Protein AF-A0A060YKK1-F1 (afdb_monomer)

Organism: Oncorhynchus mykiss (NCBI:txid8022)

Mean predicted aligned error: 21.89 Å

pLDDT: mean 73.97, std 19.02, range [31.92, 97.62]

Sequence (183 aa):
MKRDRESGKGRGKERELTQLSSLQSPKTFQDDIFPMTAGNEAALTAQQWLSGINRGPVLMCLKPGSRIANPYPETLPRRGLSSFQSGGPGETGSTEQAFLQEQLAYQDAKYPREVADLSGWHPDETQAPGWAYTPHCCEPSECPPPRTESELLQAFYRQQEEIRGLRDQLNQKKVVYTECSKH

Solvent-accessible surface area (backbone atoms only — not comparable to full-atom values): 12550 Å² total; per-residue (Å²): 142,82,85,83,80,80,82,78,83,76,77,80,76,84,77,88,81,84,89,78,82,92,75,74,66,92,87,55,87,61,65,88,82,51,54,77,36,77,47,92,55,77,64,65,54,72,68,47,44,75,73,69,54,84,75,72,70,38,66,36,71,78,56,90,86,58,90,74,82,71,91,61,80,83,74,73,78,82,70,74,91,72,83,81,90,75,88,80,95,72,97,57,67,62,61,57,51,50,49,53,49,50,54,50,51,50,48,51,69,76,49,58,90,68,85,78,74,61,87,81,65,71,78,74,81,73,66,70,61,82,75,75,64,49,97,81,60,79,51,71,85,78,61,62,77,64,90,44,72,66,52,42,52,52,49,50,54,52,49,54,51,49,53,50,52,51,51,52,52,50,50,52,50,50,53,51,52,59,57,63,71,74,113

Structure (mmCIF, N/CA/C/O backbone):
data_AF-A0A060YKK1-F1
#
_entry.id   AF-A0A060YKK1-F1
#
loop_
_atom_site.group_PDB
_atom_site.id
_atom_site.type_symbol
_atom_site.label_atom_id
_atom_site.label_alt_id
_atom_site.label_comp_id
_atom_site.label_asym_id
_atom_site.label_entity_id
_atom_site.label_seq_id
_atom_site.pdbx_PDB_ins_code
_atom_site.Cartn_x
_atom_site.Cartn_y
_atom_site.Cartn_z
_atom_site.occupancy
_atom_site.B_iso_or_equiv
_atom_site.auth_seq_id
_atom_site.auth_comp_id
_atom_site.auth_asym_id
_atom_site.auth_atom_id
_atom_site.pdbx_PDB_model_num
ATOM 1 N N . MET A 1 1 ? 55.877 -6.892 28.006 1.00 37.59 1 MET A N 1
ATOM 2 C CA . MET A 1 1 ? 54.474 -6.533 27.702 1.00 37.59 1 MET A CA 1
ATOM 3 C C . MET A 1 1 ? 54.328 -6.339 26.198 1.00 37.59 1 MET A C 1
ATOM 5 O O . MET A 1 1 ? 54.697 -5.288 25.695 1.00 37.59 1 MET A O 1
ATOM 9 N N . LYS A 1 2 ? 53.852 -7.349 25.467 1.00 37.22 2 LYS A N 1
ATOM 10 C CA . LYS A 1 2 ? 53.383 -7.192 24.084 1.00 37.22 2 LYS A CA 1
ATOM 11 C C . LYS A 1 2 ? 51.898 -7.543 24.104 1.00 37.22 2 LYS A C 1
ATOM 13 O O . LYS A 1 2 ? 51.542 -8.607 24.596 1.00 37.22 2 LYS A O 1
ATOM 18 N N . ARG A 1 3 ? 51.044 -6.589 23.728 1.00 41.44 3 ARG A N 1
ATOM 19 C CA . ARG A 1 3 ? 49.603 -6.801 23.564 1.00 41.44 3 ARG A CA 1
ATOM 20 C C . ARG A 1 3 ? 49.376 -7.069 22.086 1.00 41.44 3 ARG A C 1
ATOM 22 O O . ARG A 1 3 ? 49.420 -6.129 21.296 1.00 41.44 3 ARG A O 1
ATOM 29 N N . ASP A 1 4 ? 49.167 -8.330 21.742 1.00 40.53 4 ASP A N 1
ATOM 30 C CA . ASP A 1 4 ? 48.705 -8.711 20.415 1.00 40.53 4 ASP A CA 1
ATOM 31 C C . ASP A 1 4 ? 47.222 -8.339 20.304 1.00 40.53 4 ASP A C 1
ATOM 33 O O . ASP A 1 4 ? 46.389 -8.725 21.125 1.00 40.53 4 ASP A O 1
ATOM 37 N N . ARG A 1 5 ? 46.912 -7.475 19.336 1.00 40.72 5 ARG A N 1
ATOM 38 C CA . ARG A 1 5 ? 45.564 -6.976 19.060 1.00 40.72 5 ARG A CA 1
ATOM 39 C C . ARG A 1 5 ? 44.945 -7.884 18.007 1.00 40.72 5 ARG A C 1
ATOM 41 O O . ARG A 1 5 ? 45.173 -7.705 16.815 1.00 40.72 5 ARG A O 1
ATOM 48 N N . GLU A 1 6 ? 44.192 -8.875 18.459 1.00 39.59 6 GLU A N 1
ATOM 49 C CA . GLU A 1 6 ? 43.471 -9.797 17.589 1.00 39.59 6 GLU A CA 1
ATOM 50 C C . GLU A 1 6 ? 42.280 -9.068 16.941 1.00 39.59 6 GLU A C 1
ATOM 52 O O . GLU A 1 6 ? 41.332 -8.642 17.604 1.00 39.59 6 GLU A O 1
ATOM 57 N N . SER A 1 7 ? 42.369 -8.844 15.628 1.00 43.47 7 SER A N 1
ATOM 58 C CA . SER A 1 7 ? 41.319 -8.218 14.823 1.00 43.47 7 SER A CA 1
ATOM 59 C C . SER A 1 7 ? 40.251 -9.262 14.491 1.00 43.47 7 SER A C 1
ATOM 61 O O . SER A 1 7 ? 40.323 -9.969 13.485 1.00 43.47 7 SER A O 1
ATOM 63 N N . GLY A 1 8 ? 39.271 -9.399 15.383 1.00 44.84 8 GLY A N 1
ATOM 64 C CA . GLY A 1 8 ? 38.105 -10.253 15.183 1.00 44.84 8 GLY A CA 1
ATOM 65 C C . GLY A 1 8 ? 37.209 -9.711 14.070 1.00 44.84 8 GLY A C 1
ATOM 66 O O . GLY A 1 8 ? 36.414 -8.798 14.282 1.00 44.84 8 GLY A O 1
ATOM 67 N N . LYS A 1 9 ? 37.313 -10.295 12.872 1.00 50.75 9 LYS A N 1
ATOM 68 C CA . LYS A 1 9 ? 36.416 -10.037 11.737 1.00 50.75 9 LYS A CA 1
ATOM 69 C C . LYS A 1 9 ? 35.051 -10.678 12.020 1.00 50.75 9 LYS A C 1
ATOM 71 O O . LYS A 1 9 ? 34.787 -11.819 11.641 1.00 50.75 9 LYS A O 1
ATOM 76 N N . GLY A 1 10 ? 34.196 -9.955 12.740 1.00 47.84 10 GLY A N 1
ATOM 77 C CA . GLY A 1 10 ? 32.828 -10.365 13.040 1.00 47.84 10 GLY A CA 1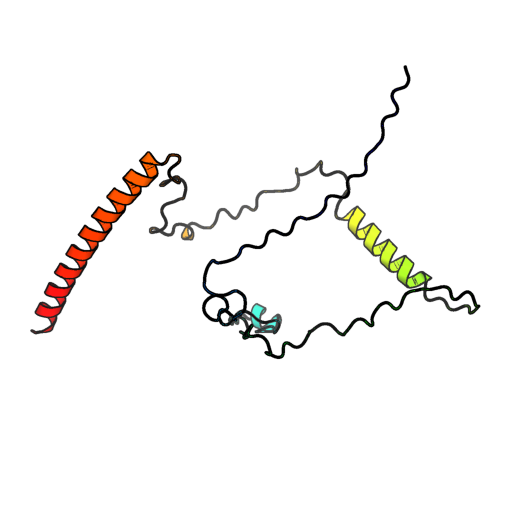
ATOM 78 C C . GLY A 1 10 ? 31.981 -10.404 11.770 1.00 47.84 10 GLY A C 1
ATOM 79 O O . GLY A 1 10 ? 31.569 -9.367 11.260 1.00 47.84 10 GLY A O 1
ATOM 80 N N . ARG A 1 11 ? 31.705 -11.605 11.253 1.00 60.31 11 ARG A N 1
ATOM 81 C CA . ARG A 1 11 ? 30.620 -11.821 10.289 1.00 60.31 11 ARG A CA 1
ATOM 82 C C . ARG A 1 11 ? 29.305 -11.633 11.042 1.00 60.31 11 ARG A C 1
ATOM 84 O O . ARG A 1 11 ? 28.893 -12.525 11.782 1.00 60.31 11 ARG A O 1
ATOM 91 N N . GLY A 1 12 ? 28.696 -10.456 10.908 1.00 52.31 12 GLY A N 1
ATOM 92 C CA . GLY A 1 12 ? 27.352 -10.201 11.417 1.00 52.31 12 GLY A CA 1
ATOM 93 C C . GLY A 1 12 ? 26.393 -11.216 10.803 1.00 52.31 12 GLY A C 1
ATOM 94 O O . GLY A 1 12 ? 26.230 -11.251 9.588 1.00 52.31 12 GLY A O 1
ATOM 95 N N . LYS A 1 13 ? 25.824 -12.095 11.630 1.00 67.50 13 LYS A N 1
ATOM 96 C CA . LYS A 1 13 ? 24.733 -12.971 11.206 1.00 67.50 13 LYS A CA 1
ATOM 97 C C . LYS A 1 13 ? 23.478 -12.115 11.159 1.00 67.50 13 LYS A C 1
ATOM 99 O O . LYS A 1 13 ? 23.034 -11.640 12.205 1.00 67.50 13 LYS A O 1
ATOM 104 N N . GLU A 1 14 ? 22.959 -11.902 9.960 1.00 65.25 14 GLU A N 1
ATOM 105 C CA . GLU A 1 14 ? 21.632 -11.339 9.754 1.00 65.25 14 GLU A CA 1
ATOM 106 C C . GLU A 1 14 ? 20.619 -12.188 10.532 1.00 65.25 14 GLU A C 1
ATOM 108 O O . GLU A 1 14 ? 20.633 -13.419 10.463 1.00 65.25 14 GLU A O 1
ATOM 113 N N . ARG A 1 15 ? 19.826 -11.534 11.381 1.00 76.38 15 ARG A N 1
ATOM 114 C CA . ARG A 1 15 ? 18.780 -12.187 12.167 1.00 76.38 15 ARG A CA 1
ATOM 115 C C . ARG A 1 15 ? 17.462 -11.912 11.463 1.00 76.38 15 ARG A C 1
ATOM 117 O O . ARG A 1 15 ? 16.986 -10.783 11.513 1.00 76.38 15 ARG A O 1
ATOM 124 N N . GLU A 1 16 ? 16.881 -12.925 10.833 1.00 78.12 16 GLU A N 1
ATOM 125 C CA . GLU A 1 16 ? 15.498 -12.839 10.368 1.00 78.12 16 GLU A CA 1
ATOM 126 C C . GLU A 1 16 ? 14.551 -12.851 11.571 1.00 78.12 16 GLU A C 1
ATOM 128 O O . GLU A 1 16 ? 14.620 -13.725 12.439 1.00 78.12 16 GLU A O 1
ATOM 133 N N . LEU A 1 17 ? 13.667 -11.857 11.627 1.00 78.06 17 LEU A N 1
ATOM 134 C CA . LEU A 1 17 ? 12.593 -11.764 12.608 1.00 78.06 17 LEU A CA 1
ATOM 135 C C . LEU A 1 17 ? 11.276 -12.095 11.909 1.00 78.06 17 LEU A C 1
ATOM 137 O O . LEU A 1 17 ? 10.757 -11.293 11.137 1.00 78.06 17 LEU A O 1
ATOM 141 N N . THR A 1 18 ? 10.722 -13.272 12.191 1.00 76.56 18 THR A N 1
ATOM 142 C CA . THR A 1 18 ? 9.394 -13.660 11.705 1.00 76.56 18 THR A CA 1
ATOM 143 C C . THR A 1 18 ? 8.325 -13.148 12.667 1.00 76.56 18 THR A C 1
ATOM 145 O O . THR A 1 18 ? 8.316 -13.511 13.842 1.00 76.56 18 THR A O 1
ATOM 148 N N . GLN A 1 19 ? 7.408 -12.318 12.174 1.00 77.00 19 GLN A N 1
ATOM 149 C CA . GLN A 1 19 ? 6.196 -11.946 12.905 1.00 77.00 19 GLN A CA 1
ATOM 150 C C . GLN A 1 19 ? 5.128 -13.013 12.632 1.00 77.00 19 GLN A C 1
ATOM 152 O O . GLN A 1 19 ? 4.737 -13.210 11.484 1.00 77.00 19 GLN A O 1
ATOM 157 N N . LEU A 1 20 ? 4.688 -13.729 13.669 1.00 76.50 20 LEU A N 1
ATOM 158 C CA . LEU A 1 20 ? 3.650 -14.757 13.566 1.00 76.50 20 LEU A CA 1
ATOM 159 C C . LEU A 1 20 ? 2.366 -14.267 14.236 1.00 76.50 20 LEU A C 1
ATOM 161 O O . LEU A 1 20 ? 2.384 -13.812 15.379 1.00 76.50 20 LEU A O 1
ATOM 165 N N . SER A 1 21 ? 1.245 -14.390 13.536 1.00 68.19 21 SER A N 1
ATOM 166 C CA . SER A 1 21 ? -0.097 -14.192 14.081 1.00 68.19 21 SER A CA 1
ATOM 167 C C . SER A 1 21 ? -0.544 -15.423 14.882 1.00 68.19 21 SER A C 1
ATOM 169 O O . SER A 1 21 ? -0.250 -16.563 14.530 1.00 68.19 21 SER A O 1
ATOM 171 N N . SER A 1 22 ? -1.282 -15.207 15.973 1.00 67.94 22 SER A N 1
ATOM 172 C CA . SER A 1 22 ? -1.672 -16.268 16.921 1.00 67.94 22 SER A CA 1
ATOM 173 C C . SER A 1 22 ? -2.965 -17.026 16.546 1.00 67.94 22 SER A C 1
ATOM 175 O O . SER A 1 22 ? -3.630 -17.576 17.428 1.00 67.94 22 SER A O 1
ATOM 177 N N . LEU A 1 23 ? -3.372 -17.050 15.275 1.00 64.44 23 LEU A N 1
ATOM 178 C CA . LEU A 1 23 ? -4.659 -17.621 14.863 1.00 64.44 23 LEU A CA 1
ATOM 179 C C . LEU A 1 23 ? -4.504 -19.080 14.392 1.00 64.44 23 LEU A C 1
ATOM 181 O O . LEU A 1 23 ? -3.878 -19.363 13.382 1.00 64.44 23 LEU A O 1
ATOM 185 N N . GLN A 1 24 ? -5.108 -20.000 15.155 1.00 63.28 24 GLN A N 1
ATOM 186 C CA . GLN A 1 24 ? -5.302 -21.432 14.860 1.00 63.28 24 GLN A CA 1
ATOM 187 C C . GLN A 1 24 ? -4.049 -22.258 14.488 1.00 63.28 24 GLN A C 1
ATOM 189 O O . GLN A 1 24 ? -2.920 -21.785 14.427 1.00 63.28 24 GLN A O 1
ATOM 194 N N . SER A 1 25 ? -4.229 -23.580 14.395 1.00 61.81 25 SER A N 1
ATOM 195 C CA . SER A 1 25 ? -3.133 -24.546 14.286 1.00 61.81 25 SER A CA 1
ATOM 196 C C . SER A 1 25 ? -2.178 -24.223 13.126 1.00 61.81 25 SER A C 1
ATOM 198 O O . SER A 1 25 ? -2.644 -24.077 11.998 1.00 61.81 25 SER A O 1
ATOM 200 N N . PRO A 1 26 ? -0.845 -24.255 13.326 1.00 65.75 26 PRO A N 1
ATOM 201 C CA . PRO A 1 26 ? 0.143 -23.906 12.293 1.00 65.75 26 PRO A CA 1
ATOM 202 C C . PRO A 1 26 ? 0.175 -24.881 11.101 1.00 65.75 26 PRO A C 1
ATOM 204 O O . PRO A 1 26 ? 0.962 -24.716 10.176 1.00 65.75 26 PRO A O 1
ATOM 207 N N . LYS A 1 27 ? -0.643 -25.939 11.140 1.00 69.56 27 LYS A N 1
ATOM 208 C CA . LYS A 1 27 ? -0.715 -26.994 10.124 1.00 69.56 27 LYS A CA 1
ATOM 209 C C . LYS A 1 27 ? -1.733 -26.709 9.021 1.00 69.56 27 LYS A C 1
ATOM 211 O O . LYS A 1 27 ? -1.762 -27.440 8.036 1.00 69.56 27 LYS A O 1
ATOM 216 N N . THR A 1 28 ? -2.572 -25.692 9.186 1.00 81.06 28 THR A N 1
ATOM 217 C CA . THR A 1 28 ? -3.611 -25.315 8.223 1.00 81.06 28 THR A CA 1
ATOM 218 C C . THR A 1 28 ? -3.293 -23.951 7.633 1.00 81.06 28 THR A C 1
ATOM 220 O O . THR A 1 28 ? -2.891 -23.042 8.356 1.00 81.06 28 THR A O 1
ATOM 223 N N . PHE A 1 29 ? -3.459 -23.809 6.318 1.00 85.81 29 PHE A N 1
ATOM 224 C CA . PHE A 1 29 ? -3.289 -22.523 5.650 1.00 85.81 29 PHE A CA 1
ATOM 225 C C . PHE A 1 29 ? -4.356 -21.526 6.132 1.00 85.81 29 PHE A C 1
ATOM 227 O O . PHE A 1 29 ? -5.532 -21.878 6.218 1.00 85.81 29 PHE A O 1
ATOM 234 N N . GLN A 1 30 ? -3.928 -20.306 6.461 1.00 87.88 30 GLN A N 1
ATOM 235 C CA . GLN A 1 30 ? -4.774 -19.251 7.025 1.00 87.88 30 GLN A CA 1
ATOM 236 C C . GLN A 1 30 ? -5.263 -18.309 5.917 1.00 87.88 30 GLN A C 1
ATOM 238 O O . GLN A 1 30 ? -4.613 -17.315 5.596 1.00 87.88 30 GLN A O 1
ATOM 243 N N . ASP A 1 31 ? -6.404 -18.644 5.308 1.00 85.88 31 ASP A N 1
ATOM 244 C CA . ASP A 1 31 ? -7.019 -17.862 4.221 1.00 85.88 31 ASP A CA 1
ATOM 245 C C . ASP A 1 31 ? -7.363 -16.413 4.628 1.00 85.88 31 ASP A C 1
ATOM 247 O O . ASP A 1 31 ? -7.425 -15.530 3.776 1.00 85.88 31 ASP A O 1
ATOM 251 N N . ASP A 1 32 ? -7.596 -16.162 5.918 1.00 88.50 32 ASP A N 1
ATOM 252 C CA . ASP A 1 32 ? -7.947 -14.855 6.480 1.00 88.50 32 ASP A CA 1
ATOM 253 C C . ASP A 1 32 ? -6.756 -13.888 6.561 1.00 88.50 32 ASP A C 1
ATOM 255 O O . ASP A 1 32 ? -6.938 -12.676 6.455 1.00 88.50 32 ASP A O 1
ATOM 259 N N . ILE A 1 33 ? -5.538 -14.414 6.702 1.00 89.62 33 ILE A N 1
ATOM 260 C CA . ILE A 1 33 ? -4.298 -13.622 6.779 1.00 89.62 33 ILE A CA 1
ATOM 261 C C . ILE A 1 33 ? -3.645 -13.463 5.406 1.00 89.62 33 ILE A C 1
ATOM 263 O O . ILE A 1 33 ? -2.909 -12.505 5.168 1.00 89.62 33 ILE A O 1
ATOM 267 N N . PHE A 1 34 ? -3.945 -14.374 4.483 1.00 89.56 34 PHE A N 1
ATOM 268 C CA . PHE A 1 34 ? -3.419 -14.367 3.123 1.00 89.56 34 PHE A CA 1
ATOM 269 C C . PHE A 1 34 ? -4.544 -14.156 2.095 1.00 89.56 34 PHE A C 1
ATOM 271 O O . PHE A 1 34 ? -4.898 -15.094 1.372 1.00 89.56 34 PHE A O 1
ATOM 278 N N . PRO A 1 35 ? -5.104 -12.931 1.991 1.00 92.69 35 PRO A N 1
ATOM 279 C CA . PRO A 1 35 ? -6.055 -12.600 0.936 1.00 92.69 35 PRO A CA 1
ATOM 280 C C . PRO A 1 35 ? -5.379 -12.631 -0.445 1.00 92.69 35 PRO A C 1
ATOM 282 O O . PRO A 1 35 ? -4.171 -12.839 -0.578 1.00 92.69 35 PRO A O 1
ATOM 285 N N . MET A 1 36 ? -6.164 -12.379 -1.495 1.00 92.50 36 MET A N 1
ATOM 286 C CA . MET A 1 36 ? -5.636 -12.133 -2.840 1.00 92.50 36 MET A CA 1
ATOM 287 C C . MET A 1 36 ? -4.565 -11.036 -2.795 1.00 92.50 36 MET A C 1
ATOM 289 O O . MET A 1 36 ? -4.869 -9.887 -2.473 1.00 92.50 36 MET A O 1
ATOM 293 N N . THR A 1 37 ? -3.322 -11.391 -3.112 1.00 93.38 37 THR A N 1
ATOM 294 C CA . THR A 1 37 ? -2.165 -10.491 -3.009 1.00 93.38 37 THR A CA 1
ATOM 295 C C . THR A 1 37 ? -1.640 -10.112 -4.386 1.00 93.38 37 THR A C 1
ATOM 297 O O . THR A 1 37 ? -1.935 -10.792 -5.367 1.00 93.38 37 THR A O 1
ATOM 300 N N . ALA A 1 38 ? -0.850 -9.045 -4.477 1.00 94.38 38 ALA A N 1
ATOM 301 C CA . ALA A 1 38 ? -0.206 -8.655 -5.725 1.00 94.38 38 ALA A CA 1
ATOM 302 C C . ALA A 1 38 ? 0.740 -9.759 -6.226 1.00 94.38 38 ALA A C 1
ATOM 304 O O . ALA A 1 38 ? 1.575 -10.276 -5.483 1.00 94.38 38 ALA A O 1
ATOM 305 N N . GLY A 1 39 ? 0.577 -10.121 -7.492 1.00 90.38 39 GLY A N 1
ATOM 306 C CA . GLY A 1 39 ? 1.365 -11.126 -8.176 1.00 90.38 39 GLY A CA 1
ATOM 307 C C . GLY A 1 39 ? 2.660 -10.599 -8.783 1.00 90.38 39 GLY A C 1
ATOM 308 O O . GLY A 1 39 ? 3.034 -9.442 -8.621 1.00 90.38 39 GLY A O 1
ATOM 309 N N . ASN A 1 40 ? 3.336 -11.473 -9.525 1.00 89.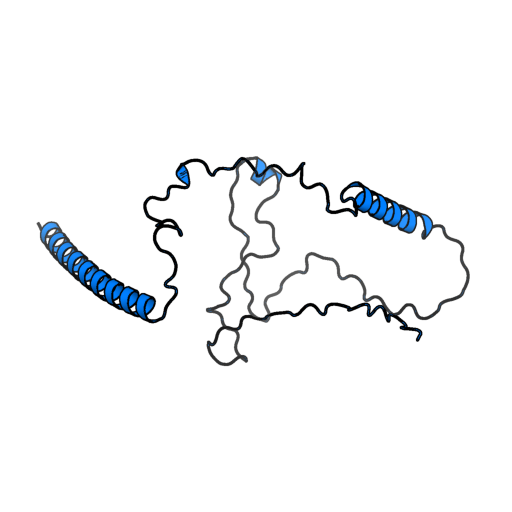44 40 ASN A N 1
ATOM 310 C CA . ASN A 1 40 ? 4.552 -11.164 -10.277 1.00 89.44 40 ASN A CA 1
ATOM 311 C C . ASN A 1 40 ? 4.274 -10.636 -11.695 1.00 89.44 40 ASN A C 1
ATOM 313 O O . ASN A 1 40 ? 5.205 -10.234 -12.390 1.00 89.44 40 ASN A O 1
ATOM 317 N N . GLU A 1 41 ? 3.015 -10.645 -12.134 1.00 90.31 41 GLU A N 1
ATOM 318 C CA . GLU A 1 41 ? 2.617 -10.125 -13.437 1.00 90.31 41 GLU A CA 1
ATOM 319 C C . GLU A 1 41 ? 2.405 -8.609 -13.391 1.00 90.31 41 GLU A C 1
ATOM 321 O O . GLU A 1 41 ? 1.671 -8.076 -12.553 1.00 90.31 41 GLU A O 1
ATOM 326 N N . ALA A 1 42 ? 3.027 -7.904 -14.337 1.00 91.94 42 ALA A N 1
ATOM 327 C CA . ALA A 1 42 ? 2.806 -6.478 -14.515 1.00 91.94 42 ALA A CA 1
ATOM 328 C C . ALA A 1 42 ? 1.390 -6.223 -15.057 1.00 91.94 42 ALA A C 1
ATOM 330 O O . ALA A 1 42 ? 1.004 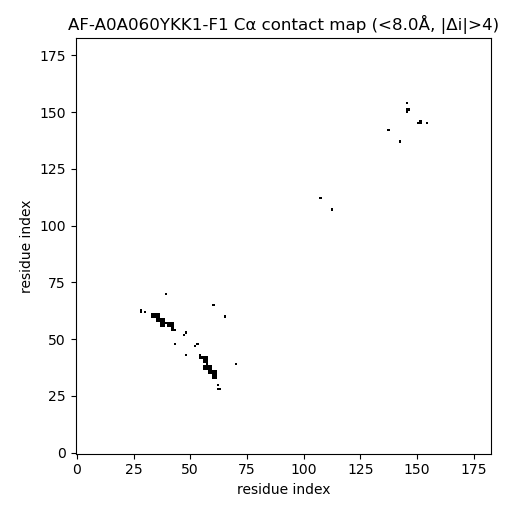-6.748 -16.100 1.00 91.94 42 ALA A O 1
ATOM 331 N N . ALA A 1 43 ? 0.628 -5.363 -14.380 1.00 94.94 43 ALA A N 1
ATOM 332 C CA . ALA A 1 43 ? -0.738 -5.019 -14.787 1.00 94.94 43 ALA A CA 1
ATOM 333 C C . ALA A 1 43 ? -0.813 -4.144 -16.053 1.00 94.94 43 ALA A C 1
ATOM 335 O O . ALA A 1 43 ? -1.868 -4.033 -16.689 1.00 94.94 43 ALA A O 1
ATOM 336 N N . LEU A 1 44 ? 0.292 -3.482 -16.393 1.00 95.75 44 LEU A N 1
ATOM 337 C CA . LEU A 1 44 ? 0.402 -2.547 -17.503 1.00 95.75 44 LEU A CA 1
ATOM 338 C C . LEU A 1 44 ? 1.857 -2.411 -17.960 1.00 95.75 44 LEU A C 1
ATOM 340 O O . LEU A 1 44 ? 2.795 -2.641 -17.197 1.00 95.75 44 LEU A O 1
ATOM 344 N N . THR A 1 45 ? 2.036 -2.016 -19.217 1.00 95.75 45 THR A N 1
ATOM 345 C CA . THR A 1 45 ? 3.353 -1.683 -19.766 1.00 95.75 45 THR A CA 1
ATOM 346 C C . THR A 1 45 ? 3.774 -0.271 -19.357 1.00 95.75 45 THR A C 1
ATOM 348 O O . THR A 1 45 ? 2.938 0.580 -19.045 1.00 95.75 45 THR A O 1
ATOM 351 N N . ALA A 1 46 ? 5.077 0.019 -19.425 1.00 96.50 46 ALA A N 1
ATOM 352 C CA . ALA A 1 46 ? 5.600 1.351 -19.110 1.00 96.50 46 ALA A CA 1
ATOM 353 C C . ALA A 1 46 ? 4.953 2.453 -19.975 1.00 96.50 46 ALA A C 1
ATOM 355 O O . ALA A 1 46 ? 4.587 3.506 -19.465 1.00 96.50 46 ALA A O 1
ATOM 356 N N . GLN A 1 47 ? 4.743 2.195 -21.272 1.00 97.00 47 GLN A N 1
ATOM 357 C CA . GLN A 1 47 ? 4.100 3.154 -22.176 1.00 97.00 47 GLN A CA 1
ATOM 358 C C . GLN A 1 47 ? 2.651 3.453 -21.766 1.00 97.00 47 GLN A C 1
ATOM 360 O O . GLN A 1 47 ? 2.223 4.603 -21.824 1.00 97.00 47 GLN A O 1
ATOM 365 N N . GLN A 1 48 ? 1.900 2.436 -21.336 1.00 97.00 48 GLN A N 1
ATOM 366 C CA . GLN A 1 48 ? 0.526 2.620 -20.866 1.00 97.00 48 GLN A CA 1
ATOM 367 C C . GLN A 1 48 ? 0.492 3.491 -19.608 1.00 97.00 48 GLN A C 1
ATOM 369 O O . GLN A 1 48 ? -0.293 4.437 -19.548 1.00 97.00 48 GLN A O 1
ATOM 374 N N . TRP A 1 49 ? 1.390 3.240 -18.653 1.00 96.25 49 TRP A N 1
ATOM 375 C CA . TRP A 1 49 ? 1.527 4.085 -17.468 1.00 96.25 49 TRP A CA 1
ATOM 376 C C . TRP A 1 49 ? 1.821 5.544 -17.829 1.00 96.25 49 TRP A C 1
ATOM 378 O O . TRP A 1 49 ? 1.116 6.449 -17.390 1.00 96.25 49 TRP A O 1
ATOM 388 N N . LEU A 1 50 ? 2.819 5.764 -18.694 1.00 96.75 50 LEU A N 1
ATOM 389 C CA . LEU A 1 50 ? 3.242 7.096 -19.139 1.00 96.75 50 LEU A CA 1
ATOM 390 C C . LEU A 1 50 ? 2.152 7.829 -19.931 1.00 96.75 50 LEU A C 1
ATOM 392 O O . LEU A 1 50 ? 2.099 9.054 -19.907 1.00 96.75 50 LEU A O 1
ATOM 396 N N . SER A 1 51 ? 1.250 7.097 -20.591 1.00 96.44 51 SER A N 1
ATOM 397 C CA . SER A 1 51 ? 0.061 7.671 -21.236 1.00 96.44 51 SER A CA 1
ATOM 398 C C . SER A 1 51 ? -1.056 8.066 -20.257 1.00 96.44 51 SER A C 1
ATOM 400 O O . SER A 1 51 ? -2.108 8.532 -20.689 1.00 96.44 51 SER A O 1
ATOM 402 N N . GLY A 1 52 ? -0.846 7.883 -18.948 1.00 96.50 52 GLY A N 1
ATOM 403 C CA . GLY A 1 52 ? -1.799 8.226 -17.891 1.00 96.50 52 GLY A CA 1
ATOM 404 C C . GLY A 1 52 ? -2.785 7.110 -17.537 1.00 96.50 52 GLY A C 1
ATOM 405 O O . GLY A 1 52 ? -3.749 7.356 -16.813 1.00 96.50 52 GLY A O 1
ATOM 406 N N . ILE A 1 53 ? -2.578 5.881 -18.026 1.00 96.69 53 ILE A N 1
ATOM 407 C CA . ILE A 1 53 ? -3.432 4.738 -17.679 1.00 96.69 53 ILE A CA 1
ATOM 408 C C . ILE A 1 53 ? -3.054 4.233 -16.286 1.00 96.69 53 ILE A C 1
ATOM 410 O O . ILE A 1 53 ? -1.909 3.858 -16.037 1.00 96.69 53 ILE A O 1
ATOM 414 N N . ASN A 1 54 ? -4.049 4.147 -15.403 1.00 95.69 54 ASN A N 1
ATOM 415 C CA . ASN A 1 54 ? -3.899 3.602 -14.059 1.00 95.69 54 ASN A CA 1
ATOM 416 C C . ASN A 1 54 ? -4.649 2.268 -13.927 1.00 95.69 54 ASN A C 1
ATOM 418 O O . ASN A 1 54 ? -5.850 2.198 -14.200 1.00 95.69 54 ASN A O 1
ATOM 422 N N . ARG A 1 55 ? -3.954 1.208 -13.506 1.00 95.75 55 ARG A N 1
ATOM 423 C CA . ARG A 1 55 ? -4.546 -0.102 -13.193 1.00 95.75 55 ARG A CA 1
ATOM 424 C C . ARG A 1 55 ? -3.919 -0.664 -11.922 1.00 95.75 55 ARG A C 1
ATOM 426 O O . ARG A 1 55 ? -2.724 -0.498 -11.697 1.00 95.75 55 ARG A O 1
ATOM 433 N N . GLY A 1 56 ? -4.734 -1.342 -11.115 1.00 94.12 56 GLY A N 1
ATOM 434 C CA . GLY A 1 56 ? -4.262 -2.062 -9.933 1.00 94.12 56 GLY A CA 1
ATOM 435 C C . GLY A 1 56 ? -3.421 -3.295 -10.293 1.00 94.12 56 GLY A C 1
ATOM 436 O O . GLY A 1 56 ? -3.478 -3.754 -11.436 1.00 94.12 56 GLY A O 1
ATOM 437 N N . PRO A 1 57 ? -2.650 -3.837 -9.336 1.00 95.50 57 PRO A N 1
ATOM 438 C CA . PRO A 1 57 ? -1.806 -5.007 -9.560 1.00 95.50 57 PRO A CA 1
ATOM 439 C C . PRO A 1 57 ? -2.631 -6.243 -9.934 1.00 95.50 57 PRO A C 1
ATOM 441 O O . PRO A 1 57 ? -3.766 -6.410 -9.482 1.00 95.50 57 PRO A O 1
ATOM 444 N N . VAL A 1 58 ? -2.038 -7.138 -10.727 1.00 94.19 58 VAL A N 1
ATOM 445 C CA . VAL A 1 58 ? -2.631 -8.450 -11.011 1.00 94.19 58 VAL A CA 1
ATOM 446 C C . VAL A 1 58 ? -2.588 -9.266 -9.725 1.00 94.19 58 VAL A C 1
ATOM 448 O O . VAL A 1 58 ? -1.511 -9.475 -9.173 1.00 94.19 58 VAL A O 1
ATOM 451 N N . LEU A 1 59 ? -3.744 -9.689 -9.215 1.00 94.38 59 LEU A N 1
ATOM 452 C CA . LEU A 1 59 ? -3.812 -10.407 -7.944 1.00 94.38 59 LEU A CA 1
ATOM 453 C C . LEU A 1 59 ? -3.671 -11.927 -8.133 1.00 94.38 59 LEU A C 1
ATOM 455 O O . LEU A 1 59 ? -4.182 -12.485 -9.102 1.00 94.38 59 LEU A O 1
ATOM 459 N N . MET A 1 60 ? -3.051 -12.608 -7.166 1.00 92.31 60 MET A N 1
ATOM 460 C CA . MET A 1 60 ? -2.910 -14.068 -7.107 1.00 92.31 60 MET A CA 1
ATOM 461 C C . MET A 1 60 ? -3.236 -14.647 -5.718 1.00 92.31 60 MET A C 1
ATOM 463 O O . MET A 1 60 ? -3.189 -13.950 -4.703 1.00 92.31 60 MET A O 1
ATOM 467 N N . CYS A 1 61 ? -3.544 -15.947 -5.680 1.00 90.00 61 CYS A N 1
ATOM 468 C CA . CYS A 1 61 ? -3.726 -16.719 -4.447 1.00 90.00 61 CYS A CA 1
ATOM 469 C C . CYS A 1 61 ? -2.380 -17.260 -3.946 1.00 90.00 61 CYS A C 1
ATOM 471 O O . CYS A 1 61 ? -1.639 -17.842 -4.730 1.00 90.00 61 CYS A O 1
ATOM 473 N N . LEU A 1 62 ? -2.124 -17.186 -2.636 1.00 90.12 62 LEU A N 1
ATOM 474 C CA . LEU A 1 62 ? -0.944 -17.798 -1.996 1.00 90.12 62 LEU A CA 1
ATOM 475 C C . LEU A 1 62 ? -1.198 -19.207 -1.432 1.00 90.12 62 LEU A C 1
ATOM 477 O O . LEU A 1 62 ? -0.374 -19.745 -0.691 1.00 90.12 62 LEU A O 1
ATOM 481 N N . LYS A 1 63 ? -2.350 -19.809 -1.748 1.00 89.00 63 LYS A N 1
ATOM 482 C CA . LYS A 1 63 ? -2.721 -21.130 -1.232 1.00 89.00 63 LYS A CA 1
ATOM 483 C C . LYS A 1 63 ? -1.702 -22.186 -1.684 1.00 89.00 63 LYS A C 1
ATOM 485 O O . LYS A 1 63 ? -1.414 -22.262 -2.879 1.00 89.00 63 LYS A O 1
ATOM 490 N N . PRO A 1 64 ? -1.207 -23.056 -0.786 1.00 86.38 64 PRO A N 1
ATOM 491 C CA . PRO A 1 64 ? -0.334 -24.160 -1.159 1.00 86.38 64 PRO A CA 1
ATOM 492 C C . PRO A 1 64 ? -0.936 -24.970 -2.315 1.00 86.38 64 PRO A C 1
ATOM 494 O O . PRO A 1 64 ? -2.083 -25.406 -2.242 1.00 86.38 64 PRO A O 1
ATOM 497 N N . GLY A 1 65 ? -0.172 -25.147 -3.395 1.00 81.69 65 GLY A N 1
ATOM 498 C CA . GLY A 1 65 ? -0.628 -25.819 -4.619 1.00 81.69 65 GLY A CA 1
ATOM 499 C C . GLY A 1 65 ? -1.055 -24.883 -5.757 1.00 81.69 65 GLY A C 1
ATOM 500 O O . GLY A 1 65 ? -1.253 -25.359 -6.877 1.00 81.69 65 GLY A O 1
ATOM 501 N N . SER A 1 66 ? -1.141 -23.567 -5.534 1.00 80.88 66 SER A N 1
ATOM 502 C CA . SER A 1 66 ? -1.271 -22.594 -6.623 1.00 80.88 66 SER A CA 1
ATOM 503 C C . SER A 1 66 ? -0.010 -22.593 -7.492 1.00 80.88 66 SER A C 1
ATOM 505 O O . SER A 1 66 ? 1.106 -22.473 -6.985 1.00 80.88 66 SER A O 1
ATOM 507 N N . ARG A 1 67 ? -0.168 -22.711 -8.814 1.00 78.50 67 ARG A N 1
ATOM 508 C CA . ARG A 1 67 ? 0.958 -22.630 -9.754 1.00 78.50 67 ARG A CA 1
ATOM 509 C C . ARG A 1 67 ? 1.394 -21.175 -9.909 1.00 78.50 67 ARG A C 1
ATOM 511 O O . ARG A 1 67 ? 0.665 -20.387 -10.500 1.00 78.50 67 ARG A O 1
ATOM 518 N N . ILE A 1 68 ? 2.586 -20.850 -9.420 1.00 78.62 68 ILE A N 1
ATOM 519 C CA . ILE A 1 68 ? 3.254 -19.569 -9.663 1.00 78.62 68 ILE A CA 1
ATOM 520 C C . ILE A 1 68 ? 4.379 -19.845 -10.656 1.00 78.62 68 ILE A C 1
ATOM 522 O O . ILE A 1 68 ? 5.271 -20.647 -10.379 1.00 78.62 68 ILE A O 1
ATOM 526 N N . ALA A 1 69 ? 4.320 -19.227 -11.833 1.00 75.69 69 ALA A N 1
ATOM 527 C CA . ALA A 1 69 ? 5.414 -19.313 -12.789 1.00 75.69 69 ALA A CA 1
ATOM 528 C C . ALA A 1 69 ? 6.584 -18.468 -12.271 1.00 75.69 69 ALA A C 1
ATOM 530 O O . ALA A 1 69 ? 6.416 -17.273 -12.028 1.00 75.69 69 ALA A O 1
ATOM 531 N N . ASN A 1 70 ? 7.758 -19.079 -12.093 1.00 74.56 70 ASN A N 1
ATOM 532 C CA . ASN A 1 70 ? 8.978 -18.331 -11.810 1.00 74.56 70 ASN A CA 1
ATOM 533 C C . ASN A 1 70 ? 9.339 -17.515 -13.067 1.00 74.56 70 ASN A C 1
ATOM 535 O O . ASN A 1 70 ? 9.578 -18.121 -14.112 1.00 74.56 70 ASN A O 1
ATOM 539 N N . PRO A 1 71 ? 9.360 -16.170 -13.007 1.00 72.31 71 PRO A N 1
ATOM 540 C CA . PRO A 1 71 ? 9.695 -15.347 -14.166 1.00 72.31 71 PRO A CA 1
ATOM 541 C C . PRO A 1 71 ? 11.189 -15.421 -14.512 1.00 72.31 71 PRO A C 1
ATOM 543 O O . PRO A 1 71 ? 11.594 -14.971 -15.582 1.00 72.31 71 PRO A O 1
ATOM 546 N N . TYR A 1 72 ? 12.011 -15.993 -13.627 1.00 71.88 72 TYR A N 1
ATOM 547 C CA . TYR A 1 72 ? 13.424 -16.228 -13.873 1.00 71.88 72 TYR A CA 1
ATOM 548 C C . TYR A 1 72 ? 13.641 -17.641 -14.429 1.00 71.88 72 TYR A C 1
ATOM 550 O O . TYR A 1 72 ? 13.101 -18.604 -13.875 1.00 71.88 72 TYR A O 1
ATOM 558 N N . PRO A 1 73 ? 14.448 -17.801 -15.495 1.00 72.25 73 PRO A N 1
ATOM 559 C CA . PRO A 1 73 ? 14.861 -19.122 -15.945 1.00 72.25 73 PRO A CA 1
ATOM 560 C C . PRO A 1 73 ? 15.595 -19.842 -14.807 1.00 72.25 73 PRO A C 1
ATOM 562 O O . PRO A 1 73 ? 16.406 -19.229 -14.112 1.00 72.25 73 PRO A O 1
ATOM 565 N N . GLU A 1 74 ? 15.304 -21.133 -14.619 1.00 70.69 74 GLU A N 1
ATOM 566 C CA . GLU A 1 74 ? 16.041 -22.021 -13.711 1.00 70.69 74 GLU A CA 1
ATOM 567 C C . GLU A 1 74 ? 17.540 -21.884 -13.999 1.00 70.69 74 GLU A C 1
ATOM 569 O O . GLU A 1 74 ? 18.042 -22.344 -15.031 1.00 70.69 74 GLU A O 1
ATOM 574 N N . THR A 1 75 ? 18.265 -21.198 -13.113 1.00 63.75 75 THR A N 1
ATOM 575 C CA . THR A 1 75 ? 19.719 -21.192 -13.169 1.00 63.75 75 THR A CA 1
ATOM 576 C C . THR A 1 75 ? 20.148 -22.601 -12.804 1.00 63.75 75 THR A C 1
ATOM 578 O O . THR A 1 75 ? 19.915 -23.071 -11.692 1.00 63.75 75 THR A O 1
ATOM 581 N N . LEU A 1 76 ? 20.710 -23.314 -13.785 1.00 53.81 76 LEU A N 1
ATOM 582 C CA . LEU A 1 76 ? 21.170 -24.686 -13.602 1.00 53.81 76 LEU A CA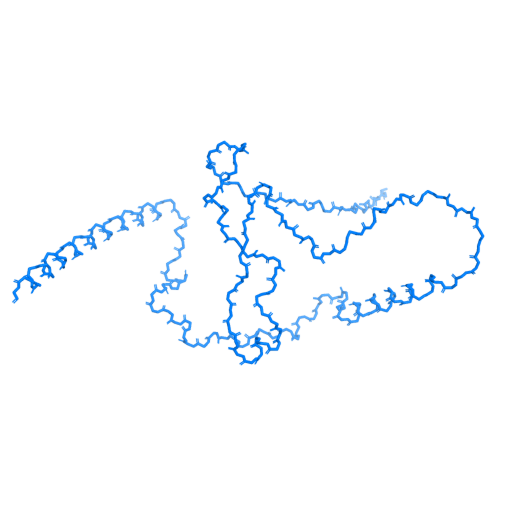 1
ATOM 583 C C . LEU A 1 76 ? 21.971 -24.779 -12.296 1.00 53.81 76 LEU A C 1
ATOM 585 O O . LEU A 1 76 ? 22.831 -23.921 -12.055 1.00 53.81 76 LEU A O 1
ATOM 589 N N . PRO A 1 77 ? 21.722 -25.793 -11.448 1.00 49.50 77 PRO A N 1
ATOM 590 C CA . PRO A 1 77 ? 22.430 -25.919 -10.191 1.00 49.50 77 PRO A CA 1
ATOM 591 C C . PRO A 1 77 ? 23.922 -25.924 -10.491 1.00 49.50 77 PRO A C 1
ATOM 593 O O . PRO A 1 77 ? 24.400 -26.722 -11.302 1.00 49.50 77 PRO A O 1
ATOM 596 N N . ARG A 1 78 ? 24.641 -25.007 -9.836 1.00 51.06 78 ARG A N 1
ATOM 597 C CA . ARG A 1 78 ? 26.101 -24.910 -9.817 1.00 51.06 78 ARG A CA 1
ATOM 598 C C . ARG A 1 78 ? 26.658 -26.232 -9.293 1.00 51.06 78 ARG A C 1
ATOM 600 O O . ARG A 1 78 ? 26.953 -26.373 -8.107 1.00 51.06 78 ARG A O 1
ATOM 607 N N . ARG A 1 79 ? 26.744 -27.234 -10.169 1.00 41.03 79 ARG A N 1
ATOM 608 C CA . ARG A 1 79 ? 27.347 -28.525 -9.868 1.00 41.03 79 ARG A CA 1
ATOM 609 C C . ARG A 1 79 ? 28.798 -28.229 -9.542 1.00 41.03 79 ARG A C 1
ATOM 611 O O . ARG A 1 79 ? 29.472 -27.549 -10.310 1.00 41.03 79 ARG A O 1
ATOM 618 N N . GLY A 1 80 ? 29.203 -28.638 -8.341 1.00 41.25 80 GLY A N 1
ATOM 619 C CA . GLY A 1 80 ? 30.488 -28.304 -7.748 1.00 41.25 80 GLY A CA 1
ATOM 620 C C . GLY A 1 80 ? 31.613 -28.361 -8.773 1.00 41.25 80 GLY A C 1
ATOM 621 O O . GLY A 1 80 ? 31.794 -29.371 -9.449 1.00 41.25 80 GLY A O 1
ATOM 622 N N . LEU A 1 81 ? 32.351 -27.257 -8.874 1.00 44.03 81 LEU A N 1
ATOM 623 C CA . LEU A 1 81 ? 33.581 -27.149 -9.645 1.00 44.03 81 LEU A CA 1
ATOM 624 C C . LEU A 1 81 ? 34.664 -27.979 -8.937 1.00 44.03 81 LEU A C 1
ATOM 626 O O . LEU A 1 81 ? 35.579 -27.450 -8.312 1.00 44.03 81 LEU A O 1
ATOM 630 N N . SER A 1 82 ? 34.515 -29.300 -8.955 1.00 41.81 82 SER A N 1
ATOM 631 C CA . SER A 1 82 ? 35.585 -30.230 -8.642 1.00 41.81 82 SER A CA 1
ATOM 632 C C . SER A 1 82 ? 36.427 -30.390 -9.900 1.00 41.81 82 SER A C 1
ATOM 634 O O . SER A 1 82 ? 35.986 -31.010 -10.862 1.00 41.81 82 SER A O 1
ATOM 636 N N . SER A 1 83 ? 37.616 -29.788 -9.864 1.00 48.75 83 SER A N 1
ATOM 637 C CA . SER A 1 83 ? 38.818 -30.181 -10.603 1.00 48.75 83 SER A CA 1
ATOM 638 C C . SER A 1 83 ? 38.584 -30.819 -11.979 1.00 48.75 83 SER A C 1
ATOM 640 O O . SER A 1 83 ? 38.577 -32.042 -12.107 1.00 48.75 83 SER A O 1
ATOM 642 N N . PHE A 1 84 ? 38.539 -29.997 -13.027 1.00 32.03 84 PHE A N 1
ATOM 643 C CA . PHE A 1 84 ? 39.046 -30.422 -14.327 1.00 32.03 84 PHE A CA 1
ATOM 644 C C . PHE A 1 84 ? 40.256 -29.547 -14.665 1.00 32.03 84 PHE A C 1
ATOM 646 O O . PHE A 1 84 ? 40.147 -28.411 -15.111 1.00 32.03 84 PHE A O 1
ATOM 653 N N . GLN A 1 85 ? 41.448 -30.070 -14.393 1.00 48.41 85 GLN A N 1
ATOM 654 C CA . GLN A 1 85 ? 42.596 -29.706 -15.207 1.00 48.41 85 GLN A CA 1
ATOM 655 C C . GLN A 1 85 ? 42.545 -30.610 -16.432 1.00 48.41 85 GLN A C 1
ATOM 657 O O . GLN A 1 85 ? 42.770 -31.811 -16.305 1.00 48.41 85 GLN A O 1
ATOM 662 N N . SER A 1 86 ? 42.213 -30.048 -17.593 1.00 41.22 86 SER A N 1
ATOM 663 C CA . SER A 1 86 ? 42.741 -30.479 -18.894 1.00 41.22 86 SER A CA 1
ATOM 664 C C . SER A 1 86 ? 42.333 -29.492 -19.988 1.00 41.22 86 SER A C 1
ATOM 666 O O . SER A 1 86 ? 41.180 -29.440 -20.394 1.00 41.22 86 SER A O 1
ATOM 668 N N . GLY A 1 87 ? 43.326 -28.696 -20.393 1.00 41.62 87 GLY A N 1
ATOM 669 C CA . GLY A 1 87 ? 43.611 -28.187 -21.739 1.00 41.62 87 GLY A CA 1
ATOM 670 C C . GLY A 1 87 ? 42.479 -27.802 -22.698 1.00 41.62 87 GLY A C 1
ATOM 671 O O . GLY A 1 87 ? 41.807 -28.661 -23.255 1.00 41.62 87 GLY A O 1
ATOM 672 N N . GLY A 1 88 ? 42.436 -26.511 -23.040 1.00 31.92 88 GLY A N 1
ATOM 673 C CA . GLY A 1 88 ? 41.858 -25.990 -24.284 1.00 31.92 88 GLY A CA 1
ATOM 674 C C . GLY A 1 88 ? 41.844 -24.451 -24.302 1.00 31.92 88 GLY A C 1
ATOM 675 O O . GLY A 1 88 ? 41.264 -23.873 -23.385 1.00 31.92 88 GLY A O 1
ATOM 676 N N . PRO A 1 89 ? 42.486 -23.766 -25.272 1.00 50.78 89 PRO A N 1
ATOM 677 C CA . PRO A 1 89 ? 42.536 -22.307 -25.326 1.00 50.78 89 PRO A CA 1
ATOM 678 C C . PRO A 1 89 ? 41.266 -21.761 -25.993 1.00 50.78 89 PRO A C 1
ATOM 680 O O . PRO A 1 89 ? 40.954 -22.111 -27.128 1.00 50.78 89 PRO A O 1
ATOM 683 N N . GLY A 1 90 ? 40.528 -20.909 -25.288 1.00 41.53 90 GLY A N 1
ATOM 684 C CA . GLY A 1 90 ? 39.344 -20.238 -25.818 1.00 41.53 90 GLY A CA 1
ATOM 685 C C . GLY A 1 90 ? 39.007 -19.026 -24.962 1.00 41.53 90 GLY A C 1
ATOM 686 O O . GLY A 1 90 ? 38.647 -19.159 -23.797 1.00 41.53 90 GLY A O 1
ATOM 687 N N . GLU A 1 91 ? 39.198 -17.848 -25.538 1.00 52.09 91 GLU A N 1
ATOM 688 C CA . GLU A 1 91 ? 39.090 -16.518 -24.942 1.00 52.09 91 GLU A CA 1
ATOM 689 C C . GLU A 1 91 ? 37.655 -16.174 -24.502 1.00 52.09 91 GLU A C 1
ATOM 691 O O . GLU A 1 91 ? 36.952 -15.423 -25.167 1.00 52.09 91 GLU A O 1
ATOM 696 N N . THR A 1 92 ? 37.195 -16.698 -23.366 1.00 47.91 92 THR A N 1
ATOM 697 C CA . THR A 1 92 ? 35.913 -16.268 -22.761 1.00 47.91 92 THR A CA 1
ATOM 698 C C . THR A 1 92 ? 36.056 -15.735 -21.340 1.00 47.91 92 THR A C 1
ATOM 700 O O . THR A 1 92 ? 35.202 -14.983 -20.880 1.00 47.91 92 THR A O 1
ATOM 703 N N . GLY A 1 93 ? 37.174 -16.017 -20.663 1.00 51.75 93 GLY A N 1
ATOM 704 C CA . GLY A 1 93 ? 37.439 -15.479 -19.324 1.00 51.75 93 GLY A CA 1
ATOM 705 C C . GLY A 1 93 ? 37.769 -13.982 -19.306 1.00 51.75 93 GLY A C 1
ATOM 706 O O . GLY A 1 93 ? 37.522 -13.316 -18.305 1.00 51.75 93 GLY A O 1
ATOM 707 N N . SER A 1 94 ? 38.296 -13.432 -20.408 1.00 57.94 94 SER A N 1
ATOM 708 C CA . SER A 1 94 ? 38.760 -12.038 -20.440 1.00 57.94 94 SER A CA 1
ATOM 709 C C . SER A 1 94 ? 37.616 -11.026 -20.506 1.00 57.94 94 SER A C 1
ATOM 711 O O . SER A 1 94 ? 37.729 -9.951 -19.924 1.00 57.94 94 SER A O 1
ATOM 713 N N . THR A 1 95 ? 36.519 -11.347 -21.196 1.00 66.69 95 THR A N 1
ATOM 714 C CA . THR A 1 95 ? 35.386 -10.425 -21.368 1.00 66.69 95 THR A CA 1
ATOM 715 C C . THR A 1 95 ? 34.525 -10.358 -20.110 1.00 66.69 95 THR A C 1
ATOM 717 O O . THR A 1 95 ? 34.116 -9.274 -19.708 1.00 66.69 95 THR A O 1
ATOM 720 N N . GLU A 1 96 ? 34.303 -11.495 -19.442 1.00 75.81 96 GLU A N 1
ATOM 721 C CA . GLU A 1 96 ? 33.558 -11.541 -18.178 1.00 75.81 96 GLU A CA 1
ATOM 722 C C . GLU A 1 96 ? 34.335 -10.853 -17.046 1.00 75.81 96 GLU A C 1
ATOM 724 O O . GLU A 1 96 ? 33.761 -10.068 -16.291 1.00 75.81 96 GLU A O 1
ATOM 729 N N . GLN A 1 97 ? 35.655 -11.068 -16.965 1.00 79.75 97 GLN A N 1
ATOM 730 C CA . GLN A 1 97 ? 36.495 -10.358 -15.997 1.00 79.75 97 GLN A CA 1
ATOM 731 C C . GLN A 1 97 ? 36.552 -8.852 -16.264 1.00 79.75 97 GLN A C 1
ATOM 733 O O . GLN A 1 97 ? 36.449 -8.077 -15.315 1.00 79.75 97 GLN A O 1
ATOM 738 N N . ALA A 1 98 ? 36.662 -8.430 -17.528 1.00 83.44 98 ALA A N 1
ATOM 739 C CA . ALA A 1 98 ? 36.639 -7.013 -17.885 1.00 83.44 98 ALA A CA 1
ATOM 740 C C . ALA A 1 98 ? 35.299 -6.359 -17.521 1.00 83.44 98 ALA A C 1
ATOM 742 O O . ALA A 1 98 ? 35.288 -5.290 -16.917 1.00 83.44 98 ALA A O 1
ATOM 743 N N . PHE A 1 99 ? 34.180 -7.034 -17.800 1.00 88.88 99 PHE A N 1
ATOM 744 C CA . PHE A 1 99 ? 32.848 -6.559 -17.435 1.00 88.88 99 PHE A CA 1
ATOM 745 C C . PHE A 1 99 ? 32.689 -6.410 -15.918 1.00 88.88 99 PHE A C 1
ATOM 747 O O . PHE A 1 99 ? 32.255 -5.366 -15.440 1.00 88.88 99 PHE A O 1
ATOM 754 N N . LEU A 1 100 ? 33.085 -7.416 -15.134 1.00 91.00 100 LEU A N 1
ATOM 755 C CA . LEU A 1 100 ? 33.033 -7.337 -13.671 1.00 91.00 100 LEU A CA 1
ATOM 756 C C . LEU A 1 100 ? 33.924 -6.214 -13.126 1.00 91.00 100 LEU A C 1
ATOM 758 O O . LEU A 1 100 ? 33.535 -5.525 -12.183 1.00 91.00 100 LEU A O 1
ATOM 762 N N . GLN A 1 101 ? 35.097 -6.006 -13.727 1.00 90.88 101 GLN A N 1
ATOM 763 C CA . GLN A 1 101 ? 36.008 -4.932 -13.349 1.00 90.88 101 GLN A CA 1
ATOM 764 C C . GLN A 1 101 ? 35.444 -3.545 -13.681 1.00 90.88 101 GLN A C 1
ATOM 766 O O . GLN A 1 101 ? 35.566 -2.633 -12.866 1.00 90.88 101 GLN A O 1
ATOM 771 N N . GLU A 1 102 ? 34.775 -3.394 -14.823 1.00 89.88 102 GLU A N 1
ATOM 772 C CA . GLU A 1 102 ? 34.055 -2.175 -15.196 1.00 89.88 102 GLU A CA 1
ATOM 773 C C . GLU A 1 102 ? 32.898 -1.890 -14.228 1.00 89.88 102 GLU A C 1
ATOM 775 O O . GLU A 1 102 ? 32.758 -0.768 -13.740 1.00 89.88 102 GLU A O 1
ATOM 780 N N . GLN A 1 103 ? 32.120 -2.914 -13.862 1.00 91.50 103 GLN A N 1
ATOM 781 C CA . GLN A 1 103 ? 31.039 -2.790 -12.877 1.00 91.50 103 GLN A CA 1
ATOM 782 C C . GLN A 1 103 ? 31.559 -2.387 -11.486 1.00 91.50 103 GLN A C 1
ATOM 784 O O . GLN A 1 103 ? 30.955 -1.549 -10.815 1.00 91.50 103 GLN A O 1
ATOM 789 N N . LEU A 1 104 ? 32.696 -2.944 -11.054 1.00 86.75 104 LEU A N 1
ATOM 790 C CA . LEU A 1 104 ? 33.373 -2.562 -9.809 1.00 86.75 104 LEU A CA 1
ATOM 791 C C . LEU A 1 104 ? 33.873 -1.113 -9.850 1.00 86.75 104 LEU A C 1
ATOM 793 O O . LEU A 1 104 ? 33.672 -0.371 -8.891 1.00 86.75 104 LEU A O 1
ATOM 797 N N . ALA A 1 105 ? 34.473 -0.692 -10.965 1.00 87.12 105 ALA A N 1
ATOM 798 C CA . ALA A 1 105 ? 34.923 0.685 -11.150 1.00 87.12 105 ALA A CA 1
ATOM 799 C C . ALA A 1 105 ? 33.749 1.678 -11.131 1.00 87.12 105 ALA A C 1
ATOM 801 O O . ALA A 1 105 ? 33.852 2.744 -10.527 1.00 87.12 105 ALA A O 1
ATOM 802 N N . TYR A 1 106 ? 32.613 1.313 -11.733 1.00 85.44 106 TYR A N 1
ATOM 803 C CA . TYR A 1 106 ? 31.396 2.122 -11.711 1.00 85.44 106 TYR A CA 1
ATOM 804 C C . TYR A 1 106 ? 30.834 2.284 -10.291 1.00 85.44 106 TYR A C 1
ATOM 806 O O . TYR A 1 106 ? 30.462 3.388 -9.896 1.00 85.44 106 TYR A O 1
ATOM 814 N N . GLN A 1 107 ? 30.804 1.204 -9.505 1.00 83.06 107 GLN A N 1
ATOM 815 C CA . GLN A 1 107 ? 30.400 1.235 -8.095 1.00 83.06 107 GLN A CA 1
ATOM 816 C C . GLN A 1 107 ? 31.299 2.157 -7.263 1.00 83.06 107 GLN A C 1
ATOM 818 O O . GLN A 1 107 ? 30.783 3.034 -6.571 1.00 83.06 107 GLN A O 1
ATOM 823 N N . ASP A 1 108 ? 32.621 2.004 -7.376 1.00 81.56 108 ASP A N 1
ATOM 824 C CA . ASP A 1 108 ? 33.592 2.802 -6.617 1.00 81.56 108 ASP A CA 1
ATOM 825 C C . ASP A 1 108 ? 33.564 4.292 -7.016 1.00 81.56 108 ASP A C 1
ATOM 827 O O . ASP A 1 108 ? 33.765 5.160 -6.166 1.00 81.56 108 ASP A O 1
ATOM 831 N N . ALA A 1 109 ? 33.271 4.609 -8.283 1.00 77.44 109 ALA A N 1
ATOM 832 C CA . ALA A 1 109 ? 33.119 5.987 -8.754 1.00 77.44 109 ALA A CA 1
ATOM 833 C C . ALA A 1 109 ? 31.781 6.620 -8.335 1.00 77.44 109 ALA A C 1
ATOM 835 O O . ALA A 1 109 ? 31.727 7.811 -8.028 1.00 77.44 109 ALA A O 1
ATOM 836 N N . LYS A 1 110 ? 30.691 5.841 -8.328 1.00 78.94 110 LYS A N 1
ATOM 837 C CA . LYS A 1 110 ? 29.347 6.321 -7.970 1.00 78.94 110 LYS A CA 1
ATOM 838 C C . LYS A 1 110 ? 29.157 6.460 -6.461 1.00 78.94 110 LYS A C 1
ATOM 840 O O . LYS A 1 110 ? 28.385 7.312 -6.026 1.00 78.94 110 LYS A O 1
ATOM 845 N N . TYR A 1 111 ? 29.845 5.634 -5.677 1.00 75.19 111 TYR A N 1
ATOM 846 C CA . TYR A 1 111 ? 29.772 5.619 -4.220 1.00 75.19 111 TYR A CA 1
ATOM 847 C C . TYR A 1 111 ? 31.187 5.626 -3.628 1.00 75.19 111 TYR A C 1
ATOM 849 O O . TYR A 1 111 ? 31.711 4.567 -3.267 1.00 75.19 111 TYR A O 1
ATOM 857 N N . PRO A 1 112 ? 31.820 6.809 -3.514 1.00 69.19 112 PRO A N 1
ATOM 858 C CA . PRO A 1 112 ? 33.108 6.943 -2.852 1.00 69.19 112 PRO A CA 1
ATOM 859 C C . PRO A 1 112 ? 33.064 6.295 -1.464 1.00 69.19 112 PRO A C 1
ATOM 861 O O . PRO A 1 112 ? 32.128 6.490 -0.691 1.00 69.19 112 PRO A O 1
ATOM 864 N N . ARG A 1 113 ? 34.088 5.498 -1.147 1.00 65.12 113 ARG A N 1
ATOM 865 C CA . ARG A 1 113 ? 34.160 4.675 0.075 1.00 65.12 113 ARG A CA 1
ATOM 866 C C . ARG A 1 113 ? 34.166 5.509 1.370 1.00 65.12 113 ARG A C 1
ATOM 868 O O . ARG A 1 113 ? 33.921 4.974 2.451 1.00 65.12 113 ARG A O 1
ATOM 875 N N . GLU A 1 114 ? 34.442 6.807 1.258 1.00 67.00 114 GLU A N 1
ATOM 876 C CA . GLU A 1 114 ? 34.390 7.775 2.349 1.00 67.00 114 GLU A CA 1
ATOM 877 C C . GLU A 1 114 ? 33.000 8.414 2.426 1.00 67.00 114 GLU A C 1
ATOM 879 O O . GLU A 1 114 ? 32.625 9.267 1.630 1.00 67.00 114 GLU A O 1
ATOM 884 N N . VAL A 1 115 ? 32.235 8.005 3.437 1.00 58.81 115 VAL A N 1
ATOM 885 C CA . VAL A 1 115 ? 30.847 8.425 3.711 1.00 58.81 115 VAL A CA 1
ATOM 886 C C . VAL A 1 115 ? 30.742 9.873 4.233 1.00 58.81 115 VAL A C 1
ATOM 888 O O . VAL A 1 115 ? 29.778 10.226 4.907 1.00 58.81 115 VAL A O 1
ATOM 891 N N . ALA A 1 116 ? 31.761 10.704 4.019 1.00 58.72 116 ALA A N 1
ATOM 892 C CA . ALA A 1 116 ? 31.953 11.927 4.793 1.00 58.72 116 ALA A CA 1
ATOM 893 C C . ALA A 1 116 ? 31.309 13.178 4.185 1.00 58.72 116 ALA A C 1
ATOM 895 O O . ALA A 1 116 ? 31.151 14.159 4.907 1.00 58.72 116 ALA A O 1
ATOM 896 N N . ASP A 1 117 ? 30.904 13.159 2.913 1.00 61.97 117 ASP A N 1
ATOM 897 C CA . ASP A 1 117 ? 30.332 14.345 2.280 1.00 61.97 117 ASP A CA 1
ATOM 898 C C . ASP A 1 117 ? 28.848 14.177 1.936 1.00 61.97 117 ASP A C 1
ATOM 900 O O . ASP A 1 117 ? 28.448 13.938 0.799 1.00 61.97 117 ASP A O 1
ATOM 904 N N . LEU A 1 118 ? 28.007 14.300 2.965 1.00 60.78 118 LEU A N 1
ATOM 905 C CA . LEU A 1 118 ? 26.562 14.475 2.803 1.00 60.78 118 LEU A CA 1
ATOM 906 C C . LEU A 1 118 ? 26.191 15.933 2.464 1.00 60.78 118 LEU A C 1
ATOM 908 O O . LEU A 1 118 ? 25.005 16.247 2.443 1.00 60.78 118 LEU A O 1
ATOM 912 N N . SER A 1 119 ? 27.149 16.834 2.189 1.00 64.12 119 SER A N 1
ATOM 913 C CA . SER A 1 119 ? 26.835 18.243 1.887 1.00 64.12 119 SER A CA 1
ATOM 914 C C . SER A 1 119 ? 26.035 18.427 0.591 1.00 64.12 119 SER A C 1
ATOM 916 O O . SER A 1 119 ? 25.346 19.432 0.438 1.00 64.12 119 SER A O 1
ATOM 918 N N . GLY A 1 120 ? 26.074 17.441 -0.315 1.00 58.16 120 GLY A N 1
ATOM 919 C CA . GLY A 1 120 ? 25.270 17.407 -1.541 1.00 58.16 120 GLY A CA 1
ATOM 920 C C . GLY A 1 120 ? 23.868 16.807 -1.381 1.00 58.16 120 GLY A C 1
ATOM 921 O O . GLY A 1 120 ? 23.079 16.863 -2.324 1.00 58.16 120 GLY A O 1
ATOM 922 N N . TRP A 1 121 ? 23.537 16.229 -0.220 1.00 61.69 121 TRP A N 1
ATOM 923 C CA . TRP A 1 121 ? 22.179 15.766 0.069 1.00 61.69 121 TRP A CA 1
ATOM 924 C C . TRP A 1 121 ? 21.328 16.950 0.528 1.00 61.69 121 TRP A C 1
ATOM 926 O O . TRP A 1 121 ? 21.346 17.337 1.694 1.00 61.69 121 TRP A O 1
ATOM 936 N N . HIS A 1 122 ? 20.559 17.518 -0.398 1.00 62.09 122 HIS A N 1
ATOM 937 C CA . HIS A 1 122 ? 19.473 18.424 -0.044 1.00 62.09 122 HIS A CA 1
ATOM 938 C C . HIS A 1 122 ? 18.282 17.582 0.445 1.00 62.09 122 HIS A C 1
ATOM 940 O O . HIS A 1 122 ? 17.927 16.606 -0.225 1.00 62.09 122 HIS A O 1
ATOM 946 N N . PRO A 1 123 ? 17.645 17.913 1.583 1.00 59.34 123 PRO A N 1
ATOM 947 C CA . PRO A 1 123 ? 16.314 17.402 1.881 1.00 59.34 123 PRO A CA 1
ATOM 948 C C . PRO A 1 123 ? 15.421 17.737 0.691 1.00 59.34 123 PRO A C 1
ATOM 950 O O . PRO A 1 123 ? 15.414 18.879 0.237 1.00 59.34 123 PRO A O 1
ATOM 953 N N . ASP A 1 124 ? 14.718 16.755 0.143 1.00 65.12 124 ASP A N 1
ATOM 954 C CA . ASP A 1 124 ? 13.758 17.029 -0.917 1.00 65.12 124 ASP A CA 1
ATOM 955 C C . ASP A 1 124 ? 12.794 18.127 -0.430 1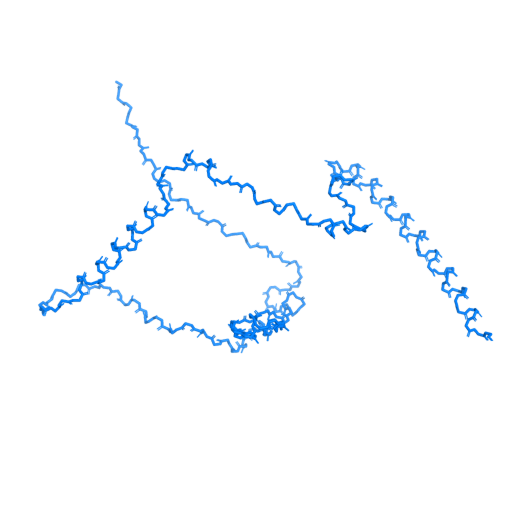.00 65.12 124 ASP A C 1
ATOM 957 O O . ASP A 1 124 ? 12.185 17.993 0.633 1.00 65.12 124 ASP A O 1
ATOM 961 N N . GLU A 1 125 ? 12.685 19.236 -1.169 1.00 56.41 125 GLU A N 1
ATOM 962 C CA . GLU A 1 125 ? 11.749 20.328 -0.860 1.00 56.41 125 GLU A CA 1
ATOM 963 C C . GLU A 1 125 ? 10.290 19.927 -1.116 1.00 56.41 125 GLU A C 1
ATOM 965 O O . GLU A 1 125 ? 9.397 20.775 -1.137 1.00 56.41 125 GLU A O 1
ATOM 970 N N . THR A 1 126 ? 10.010 18.628 -1.219 1.00 58.16 126 THR A N 1
ATOM 971 C CA . THR A 1 126 ? 8.707 18.036 -0.926 1.00 58.16 126 THR A CA 1
ATOM 972 C C . THR A 1 126 ? 8.356 18.232 0.560 1.00 58.16 126 THR A C 1
ATOM 974 O O . THR A 1 126 ? 8.068 17.295 1.303 1.00 58.16 126 THR A O 1
ATOM 977 N N . GLN A 1 127 ? 8.293 19.490 1.007 1.00 55.00 127 GLN A N 1
ATOM 978 C CA . GLN A 1 127 ? 7.197 19.895 1.869 1.00 55.00 127 GLN A CA 1
ATOM 979 C C . GLN A 1 127 ? 5.941 19.495 1.109 1.00 55.00 127 GLN A C 1
ATOM 981 O O . GLN A 1 127 ? 5.618 20.066 0.065 1.00 55.00 127 GLN A O 1
ATOM 986 N N . ALA A 1 128 ? 5.307 18.423 1.576 1.00 51.81 128 ALA A N 1
ATOM 987 C CA . ALA A 1 128 ? 4.069 17.936 1.010 1.00 51.81 128 ALA A CA 1
ATOM 988 C C . ALA A 1 128 ? 3.138 19.140 0.764 1.00 51.81 128 ALA A C 1
ATOM 990 O O . ALA A 1 128 ? 2.945 19.948 1.680 1.00 51.81 128 ALA A O 1
ATOM 991 N N . PRO A 1 129 ? 2.597 19.325 -0.455 1.00 48.47 129 PRO A N 1
ATOM 992 C CA . PRO A 1 129 ? 1.731 20.462 -0.714 1.00 48.47 129 PRO A CA 1
ATOM 993 C C . PRO A 1 129 ? 0.544 20.407 0.255 1.00 48.47 129 PRO A C 1
ATOM 995 O O . PRO A 1 129 ? 0.109 19.318 0.630 1.00 48.47 129 PRO A O 1
ATOM 998 N N . GLY A 1 130 ? 0.010 21.567 0.650 1.00 55.06 130 GLY A N 1
ATOM 999 C CA . GLY A 1 130 ? -0.995 21.743 1.716 1.00 55.06 130 GLY A CA 1
ATOM 1000 C C . GLY A 1 130 ? -2.307 20.938 1.620 1.00 55.06 130 GLY A C 1
ATOM 1001 O O . GLY A 1 130 ? -3.188 21.133 2.449 1.00 55.06 130 GLY A O 1
ATOM 1002 N N . TRP A 1 131 ? -2.451 20.015 0.665 1.00 55.19 131 TRP A N 1
ATOM 1003 C CA . TRP A 1 131 ? -3.453 18.945 0.690 1.00 55.19 131 TRP A CA 1
ATOM 1004 C C . TRP A 1 131 ? -3.073 17.769 1.611 1.00 55.19 131 TRP A C 1
ATOM 1006 O O . TRP A 1 131 ? -3.934 16.943 1.903 1.00 55.19 131 TRP A O 1
ATOM 1016 N N . ALA A 1 132 ? -1.835 17.702 2.123 1.00 48.78 132 ALA A N 1
ATOM 1017 C CA . ALA A 1 132 ? -1.478 16.806 3.231 1.00 48.78 132 ALA A CA 1
ATOM 1018 C C . ALA A 1 132 ? -2.190 17.180 4.546 1.00 48.78 132 ALA A C 1
ATOM 1020 O O . ALA A 1 132 ? -2.179 16.406 5.501 1.00 48.78 132 ALA A O 1
ATOM 1021 N N . TYR A 1 133 ? -2.867 18.334 4.584 1.00 52.94 133 TYR A N 1
ATOM 1022 C CA . TYR A 1 133 ? -3.828 18.653 5.626 1.00 52.94 133 TYR A CA 1
ATOM 1023 C C . TYR A 1 133 ? -5.110 17.849 5.401 1.00 52.94 133 TYR A C 1
ATOM 1025 O O . TYR A 1 133 ? -6.118 18.346 4.903 1.00 52.94 133 TYR A O 1
ATOM 1033 N N . THR A 1 134 ? -5.076 16.570 5.752 1.00 54.44 134 THR A N 1
ATOM 1034 C CA . THR A 1 134 ? -6.293 15.816 6.034 1.00 54.44 134 THR A CA 1
ATOM 1035 C C . THR A 1 134 ? -6.880 16.379 7.334 1.00 54.44 134 THR A C 1
ATOM 1037 O O . THR A 1 134 ? -6.311 16.107 8.390 1.00 54.44 134 THR A O 1
ATOM 1040 N N . PRO A 1 135 ? -8.017 17.105 7.325 1.00 57.78 135 PRO A N 1
ATOM 1041 C CA . PRO A 1 135 ? -8.583 17.745 8.525 1.00 57.78 135 PRO A CA 1
ATOM 1042 C C . PRO A 1 135 ? -9.104 16.746 9.576 1.00 57.78 135 PRO A C 1
ATOM 1044 O O . PRO A 1 135 ? -9.717 17.131 10.567 1.00 57.78 135 PRO A O 1
ATOM 1047 N N . HIS A 1 136 ? -8.925 15.449 9.320 1.00 55.44 136 HIS A N 1
ATOM 1048 C CA . HIS A 1 136 ? -9.415 14.339 10.128 1.00 55.44 136 HIS A CA 1
ATOM 1049 C C . HIS A 1 136 ? -8.296 13.463 10.691 1.00 55.44 136 HIS A C 1
ATOM 1051 O O . HIS A 1 136 ? -8.579 12.554 11.468 1.00 55.44 136 HIS A O 1
ATOM 1057 N N . CYS A 1 137 ? -7.042 13.721 10.319 1.00 50.22 137 CYS A N 1
ATOM 1058 C CA . CYS A 1 137 ? -5.901 13.034 10.899 1.00 50.22 137 CYS A CA 1
ATOM 1059 C C . CYS A 1 137 ? -5.277 14.003 11.895 1.00 50.22 137 CYS A C 1
ATOM 1061 O O . CYS A 1 137 ? -4.572 14.921 11.485 1.00 50.22 137 CYS A O 1
ATOM 1063 N N . CYS A 1 138 ? -5.575 13.826 13.185 1.00 56.19 138 CYS A N 1
ATOM 1064 C CA . CYS A 1 138 ? -4.804 14.491 14.229 1.00 56.19 138 CYS A CA 1
ATOM 1065 C C . CYS A 1 138 ? -3.325 14.199 13.977 1.00 56.19 138 CYS A C 1
ATOM 1067 O O . CYS A 1 138 ? -2.924 13.040 13.827 1.00 56.19 138 CYS A O 1
ATOM 1069 N N . GLU A 1 139 ? -2.545 15.265 13.874 1.00 55.00 139 GLU A N 1
ATOM 1070 C CA . GLU A 1 139 ? -1.104 15.204 13.681 1.00 55.00 139 GLU A CA 1
ATOM 1071 C C . GLU A 1 139 ? -0.498 14.340 14.810 1.00 55.00 139 GLU A C 1
ATOM 1073 O O . GLU A 1 139 ? -0.935 14.450 15.961 1.00 55.00 139 GLU A O 1
ATOM 1078 N N . PRO A 1 140 ? 0.510 13.481 14.556 1.00 50.81 140 PRO A N 1
ATOM 1079 C CA . PRO A 1 140 ? 1.165 12.696 15.612 1.00 50.81 140 PRO A CA 1
ATOM 1080 C C . PRO A 1 140 ? 1.694 13.548 16.781 1.00 50.81 140 PRO A C 1
ATOM 1082 O O . PRO A 1 140 ? 1.918 13.041 17.881 1.00 50.81 140 PRO A O 1
ATOM 1085 N N . SER A 1 141 ? 1.891 14.846 16.541 1.00 55.50 141 SER A N 1
ATOM 1086 C CA . SER A 1 141 ? 2.274 15.852 17.525 1.00 55.50 141 SER A CA 1
ATOM 1087 C C . SER A 1 141 ? 1.116 16.329 18.427 1.00 55.50 141 SER A C 1
ATOM 1089 O O . SER A 1 141 ? 1.370 16.744 19.557 1.00 55.50 141 SER A O 1
ATOM 1091 N N . GLU A 1 142 ? -0.145 16.205 18.001 1.00 57.41 142 GLU A N 1
ATOM 1092 C CA . GLU A 1 142 ? -1.343 16.609 18.760 1.00 57.41 142 GLU A CA 1
ATOM 1093 C C . GLU A 1 142 ? -1.829 15.528 19.739 1.00 57.41 142 GLU A C 1
ATOM 1095 O O . GLU A 1 142 ? -2.468 15.836 20.746 1.00 57.41 142 GLU A O 1
ATOM 1100 N N . CYS A 1 143 ? -1.517 14.256 19.477 1.00 61.84 143 CYS A N 1
ATOM 1101 C CA . CYS A 1 143 ? -1.844 13.126 20.350 1.00 61.84 143 CYS A CA 1
ATOM 1102 C C . CYS A 1 143 ? -0.634 12.189 20.481 1.00 61.84 143 CYS A C 1
ATOM 1104 O O . CYS A 1 143 ? -0.613 11.124 19.855 1.00 61.84 143 CYS A O 1
ATOM 1106 N N . PRO A 1 144 ? 0.385 12.553 21.283 1.00 70.31 144 PRO A N 1
ATOM 1107 C CA . PRO A 1 144 ? 1.514 11.664 21.506 1.00 70.31 144 PRO A CA 1
ATOM 1108 C C . PRO A 1 144 ? 1.018 10.338 22.106 1.00 70.31 144 PRO A C 1
ATOM 1110 O O . PRO A 1 144 ? 0.111 10.348 22.947 1.00 70.31 144 PRO A O 1
ATOM 1113 N N . PRO A 1 145 ? 1.598 9.190 21.706 1.00 74.50 145 PRO A N 1
ATOM 1114 C CA . PRO A 1 145 ? 1.223 7.908 22.282 1.00 74.50 145 PRO A CA 1
ATOM 1115 C C . PRO A 1 145 ? 1.434 7.954 23.804 1.00 74.50 145 PRO A C 1
ATOM 1117 O O . PRO A 1 145 ? 2.474 8.462 24.245 1.00 74.50 145 PRO A O 1
ATOM 1120 N N . PRO A 1 146 ? 0.468 7.460 24.604 1.00 81.38 146 PRO A N 1
ATOM 1121 C CA . PRO A 1 146 ? 0.544 7.512 26.058 1.00 81.38 146 PRO A CA 1
ATOM 1122 C C . PRO A 1 146 ? 1.832 6.835 26.516 1.00 81.38 146 PRO A C 1
ATOM 1124 O O . PRO A 1 146 ? 2.127 5.699 26.136 1.00 81.38 146 PRO A O 1
ATOM 1127 N N . ARG A 1 147 ? 2.632 7.560 27.297 1.00 78.69 147 ARG A N 1
ATOM 1128 C CA . ARG A 1 147 ? 3.979 7.121 27.692 1.00 78.69 147 ARG A CA 1
ATOM 1129 C C . ARG A 1 147 ? 3.955 6.293 28.971 1.00 78.69 147 ARG A C 1
ATOM 1131 O O . ARG A 1 147 ? 4.962 5.687 29.329 1.00 78.69 147 ARG A O 1
ATOM 1138 N N . THR A 1 148 ? 2.809 6.275 29.649 1.00 91.81 148 THR A N 1
ATOM 1139 C CA . THR A 1 148 ? 2.574 5.568 30.906 1.00 91.81 148 THR A CA 1
ATOM 1140 C C . THR A 1 148 ? 1.283 4.747 30.843 1.00 91.81 148 THR A C 1
ATOM 1142 O O . THR A 1 148 ? 0.343 5.078 30.118 1.00 91.81 148 THR A O 1
ATOM 1145 N N . GLU A 1 149 ? 1.214 3.667 31.627 1.00 92.62 149 GLU A N 1
ATOM 1146 C CA . GLU A 1 149 ? 0.019 2.813 31.729 1.00 92.62 149 GLU A CA 1
ATOM 1147 C C . GLU A 1 149 ? -1.205 3.591 32.243 1.00 92.62 149 GLU A C 1
ATOM 1149 O O . G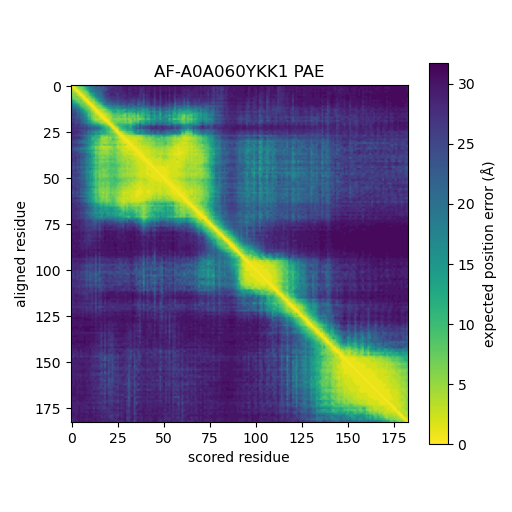LU A 1 149 ? -2.322 3.386 31.773 1.00 92.62 149 GLU A O 1
ATOM 1154 N N . SER A 1 150 ? -0.994 4.544 33.156 1.00 94.12 150 SER A N 1
ATOM 1155 C CA . SER A 1 150 ? -2.052 5.413 33.678 1.00 94.12 150 SER A CA 1
ATOM 1156 C C . SER A 1 150 ? -2.651 6.326 32.609 1.00 94.12 150 SER A C 1
ATOM 1158 O O . SER A 1 150 ? -3.871 6.469 32.543 1.00 94.12 150 SER A O 1
ATOM 1160 N N . GLU A 1 151 ? -1.817 6.916 31.748 1.00 93.44 151 GLU A N 1
ATOM 1161 C CA . GLU A 1 151 ? -2.285 7.740 30.626 1.00 93.44 151 GLU A CA 1
ATOM 1162 C C . GLU A 1 151 ? -3.069 6.900 29.618 1.00 93.44 151 GLU A C 1
ATOM 1164 O O . GLU A 1 151 ? -4.108 7.337 29.120 1.00 93.44 151 GLU A O 1
ATOM 1169 N N . LEU A 1 152 ? -2.602 5.677 29.349 1.00 93.00 152 LEU A N 1
ATOM 1170 C CA . LEU A 1 152 ? -3.288 4.738 28.470 1.00 93.00 152 LEU A CA 1
ATOM 1171 C C . LEU A 1 152 ? -4.662 4.356 29.031 1.00 93.00 152 LEU A C 1
ATOM 1173 O O . LEU A 1 152 ? -5.653 4.406 28.304 1.00 93.00 152 LEU A O 1
ATOM 1177 N N . LEU A 1 153 ? -4.742 4.024 30.321 1.00 94.56 153 LEU A N 1
ATOM 1178 C CA . LEU A 1 153 ? -5.996 3.663 30.978 1.00 94.56 153 LEU A CA 1
ATOM 1179 C C . LEU A 1 153 ? -6.989 4.836 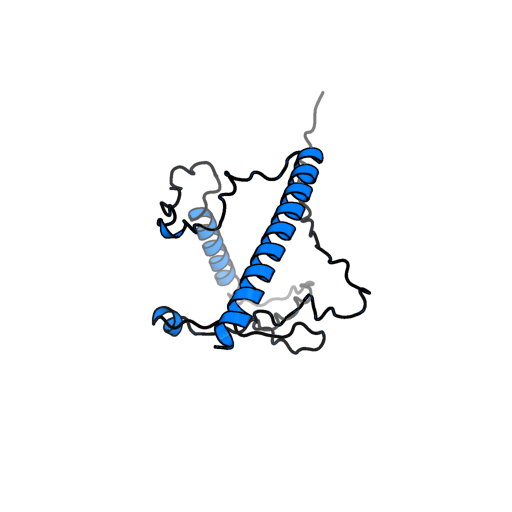30.983 1.00 94.56 153 LEU A C 1
ATOM 1181 O O . LEU A 1 153 ? -8.172 4.656 30.692 1.00 94.56 153 LEU A O 1
ATOM 1185 N N . GLN A 1 154 ? -6.509 6.052 31.248 1.00 94.00 154 GLN A N 1
ATOM 1186 C CA . GLN A 1 154 ? -7.322 7.264 31.176 1.00 94.00 154 GLN A CA 1
ATOM 1187 C C . GLN A 1 154 ? -7.822 7.529 29.748 1.00 94.00 154 GLN A C 1
ATOM 1189 O O . GLN A 1 154 ? -8.992 7.867 29.557 1.00 94.00 154 GLN A O 1
ATOM 1194 N N . ALA A 1 155 ? -6.965 7.353 28.737 1.00 91.19 155 ALA A N 1
ATOM 1195 C CA . ALA A 1 155 ? -7.349 7.486 27.335 1.00 91.19 155 ALA A CA 1
ATOM 1196 C C . ALA A 1 155 ? -8.388 6.435 26.927 1.00 91.19 155 ALA A C 1
ATOM 1198 O O . ALA A 1 155 ? -9.362 6.778 26.261 1.00 91.19 155 ALA A O 1
ATOM 1199 N N . PHE A 1 156 ? -8.233 5.192 27.385 1.00 94.69 156 PHE A N 1
ATOM 1200 C CA . PHE A 1 156 ? -9.181 4.110 27.139 1.00 94.69 156 PHE A CA 1
ATOM 1201 C C . PHE A 1 156 ? -10.573 4.438 27.689 1.00 94.69 156 PHE A C 1
ATOM 1203 O O . PHE A 1 156 ? -11.555 4.361 26.953 1.00 94.69 156 PHE A O 1
ATOM 1210 N N . TYR A 1 157 ? -10.681 4.858 28.955 1.00 96.31 157 TYR A N 1
ATOM 1211 C CA . TYR A 1 157 ? -11.984 5.206 29.534 1.00 96.31 157 TYR A CA 1
ATOM 1212 C C . TYR A 1 157 ? -12.627 6.418 28.856 1.00 96.31 157 TYR A C 1
ATOM 1214 O O . TYR A 1 157 ? -13.833 6.400 28.603 1.00 96.31 157 TYR A O 1
ATOM 1222 N N . ARG A 1 158 ? -11.827 7.427 28.488 1.00 94.19 158 ARG A N 1
ATOM 1223 C CA . ARG A 1 158 ? -12.295 8.575 27.701 1.00 94.19 158 ARG A CA 1
ATOM 1224 C C . ARG A 1 158 ? -12.867 8.131 26.351 1.00 94.19 158 ARG A C 1
ATOM 1226 O O . ARG A 1 158 ? -13.973 8.527 25.998 1.00 94.19 158 ARG A O 1
ATOM 1233 N N . GLN A 1 159 ? -12.156 7.261 25.633 1.00 96.00 159 GLN A N 1
ATOM 1234 C CA . GLN A 1 159 ? -12.620 6.704 24.358 1.00 96.00 159 GLN A CA 1
ATOM 1235 C C . GLN A 1 159 ? -13.905 5.879 24.519 1.00 96.00 159 GLN A C 1
ATOM 1237 O O . GLN A 1 159 ? -14.803 5.976 23.686 1.00 96.00 159 GLN A O 1
ATOM 1242 N N . GLN A 1 160 ? -14.034 5.089 25.591 1.00 97.50 160 GLN A N 1
ATOM 1243 C CA . GLN A 1 160 ? -15.250 4.310 25.863 1.00 97.50 160 GLN A CA 1
ATOM 1244 C C . GLN A 1 160 ? -16.482 5.203 26.057 1.00 97.50 160 GLN A C 1
ATOM 1246 O O . GLN A 1 160 ? -17.562 4.892 25.551 1.00 97.50 160 GLN A O 1
ATOM 1251 N N . GLU A 1 161 ? -16.334 6.311 26.782 1.00 96.94 161 GLU A N 1
ATOM 1252 C CA . GLU A 1 161 ? -17.414 7.277 26.979 1.00 96.94 161 GLU A CA 1
ATOM 1253 C C . GLU A 1 161 ? -17.787 8.002 25.684 1.00 96.94 161 GLU A C 1
ATOM 1255 O O . GLU A 1 161 ? -18.972 8.115 25.368 1.00 96.94 161 GLU A O 1
ATOM 1260 N N . GLU A 1 162 ? -16.795 8.419 24.902 1.00 96.50 162 GLU A N 1
ATOM 1261 C CA . GLU A 1 162 ? -17.015 9.077 23.616 1.00 96.50 162 GLU A CA 1
ATOM 1262 C C . GLU A 1 162 ? -17.750 8.161 22.629 1.00 96.50 162 GLU A C 1
ATOM 1264 O O . GLU A 1 162 ? -18.776 8.546 22.067 1.00 96.50 162 GLU A O 1
ATOM 1269 N N . ILE A 1 163 ? -17.300 6.911 22.477 1.00 97.38 163 ILE A N 1
ATOM 1270 C CA . ILE A 1 163 ? -17.963 5.914 21.626 1.00 97.38 163 ILE A CA 1
ATOM 1271 C C . ILE A 1 163 ? -19.409 5.690 22.079 1.00 97.38 163 ILE A C 1
ATOM 1273 O O . ILE A 1 163 ? -20.305 5.573 21.240 1.00 97.38 163 ILE A O 1
ATOM 1277 N N . ARG A 1 164 ? -19.655 5.630 23.393 1.00 97.56 164 ARG A N 1
ATOM 1278 C CA . ARG A 1 164 ? -21.009 5.502 23.944 1.00 97.56 164 ARG A CA 1
ATOM 1279 C C . ARG A 1 164 ? -21.874 6.706 23.558 1.00 97.56 164 ARG A C 1
ATOM 1281 O O . ARG A 1 164 ? -22.942 6.506 22.987 1.00 97.56 164 ARG A O 1
ATOM 1288 N N . GLY A 1 165 ? -21.386 7.928 23.759 1.00 97.62 165 GLY A N 1
ATOM 1289 C CA . GLY A 1 165 ? -22.112 9.146 23.390 1.00 97.62 165 GLY A CA 1
ATOM 1290 C C . GLY A 1 165 ? -22.390 9.252 21.887 1.00 97.62 165 GLY A C 1
ATOM 1291 O O . GLY A 1 165 ? -23.498 9.599 21.479 1.00 97.62 165 GLY A O 1
ATOM 1292 N N . LEU A 1 166 ? -21.422 8.893 21.042 1.00 97.50 166 LEU A N 1
ATOM 1293 C CA . LEU A 1 166 ? -21.593 8.882 19.586 1.00 97.50 166 LEU A CA 1
ATOM 1294 C C . LEU A 1 166 ? -22.641 7.858 19.135 1.00 97.50 166 LEU A C 1
ATOM 1296 O O . LEU A 1 166 ? -23.426 8.140 18.229 1.00 97.50 166 LEU A O 1
ATOM 1300 N N . ARG A 1 167 ? -22.697 6.684 19.776 1.00 96.69 167 ARG A N 1
ATOM 1301 C CA . ARG A 1 167 ? -23.740 5.680 19.514 1.00 96.69 167 ARG A CA 1
ATOM 1302 C C . ARG A 1 167 ? -25.126 6.205 19.866 1.00 96.69 167 ARG A C 1
ATOM 1304 O O . ARG A 1 167 ? -26.051 6.007 19.080 1.00 96.69 167 ARG A O 1
ATOM 1311 N N . ASP A 1 168 ? -25.264 6.905 20.986 1.00 97.06 168 ASP A N 1
ATOM 1312 C CA . ASP A 1 168 ? -26.538 7.500 21.396 1.00 97.06 168 ASP A CA 1
ATOM 1313 C C . ASP A 1 168 ? -26.988 8.584 20.409 1.00 97.06 168 ASP A C 1
ATOM 1315 O O . ASP A 1 168 ? -28.133 8.573 19.951 1.00 97.06 168 ASP A O 1
ATOM 1319 N N . GLN A 1 169 ? -26.069 9.455 19.979 1.00 96.62 169 GLN A N 1
ATOM 1320 C CA . GLN A 1 169 ? -26.341 10.457 18.943 1.00 96.62 169 GLN A CA 1
ATOM 1321 C C . GLN A 1 169 ? -26.748 9.820 17.611 1.00 96.62 169 GLN A C 1
ATOM 1323 O O . GLN A 1 169 ? -27.678 10.290 16.951 1.00 96.62 169 GLN A O 1
ATOM 1328 N N . LEU A 1 170 ? -26.062 8.751 17.200 1.00 96.19 170 LEU A N 1
ATOM 1329 C CA . LEU A 1 170 ? -26.378 8.033 15.970 1.00 96.19 170 LEU A CA 1
ATOM 1330 C C . LEU A 1 170 ? -27.761 7.382 16.054 1.00 96.19 170 LEU A C 1
ATOM 1332 O O . LEU A 1 170 ? -28.533 7.476 15.103 1.00 96.19 170 LEU A O 1
ATOM 1336 N N . ASN A 1 171 ? -28.096 6.772 17.191 1.00 95.75 171 ASN A N 1
ATOM 1337 C CA . ASN A 1 171 ? -29.412 6.187 17.430 1.00 95.75 171 ASN A CA 1
ATOM 1338 C C . ASN A 1 171 ? -30.512 7.249 17.401 1.00 95.75 171 ASN A C 1
ATOM 1340 O O . ASN A 1 171 ? -31.523 7.053 16.731 1.00 95.75 171 ASN A O 1
ATOM 1344 N N . GLN A 1 172 ? -30.301 8.394 18.051 1.00 94.31 172 GLN A N 1
ATOM 1345 C CA . GLN A 1 172 ? -31.258 9.498 18.036 1.00 94.31 172 GLN A CA 1
ATOM 1346 C C . GLN A 1 172 ? -31.481 10.025 16.615 1.00 94.31 172 GLN A C 1
ATOM 1348 O O . GLN A 1 172 ? -32.623 10.131 16.169 1.00 94.31 172 GLN A O 1
ATOM 1353 N N . LYS A 1 173 ? -30.400 10.289 15.867 1.00 94.62 173 LYS A N 1
ATOM 1354 C CA . LYS A 1 173 ? -30.487 10.701 14.459 1.00 94.62 173 LYS A CA 1
ATOM 1355 C C . LYS A 1 173 ? -31.198 9.648 13.617 1.00 94.62 173 LYS A C 1
ATOM 1357 O O . LYS A 1 173 ? -32.052 10.003 12.815 1.00 94.62 173 LYS A O 1
ATOM 1362 N N . LYS A 1 174 ? -30.893 8.363 13.814 1.00 94.12 174 LYS A N 1
ATOM 1363 C CA . LYS A 1 174 ? -31.540 7.257 13.101 1.00 94.12 174 LYS A CA 1
ATOM 1364 C C . LYS A 1 174 ? -33.047 7.247 13.337 1.00 94.12 174 LYS A C 1
ATOM 1366 O O . LYS A 1 174 ? -33.779 7.160 12.360 1.00 94.12 174 LYS A O 1
ATOM 1371 N N . VAL A 1 175 ? -33.497 7.400 14.584 1.00 90.88 175 VAL A N 1
ATOM 1372 C CA . VAL A 1 175 ? -34.927 7.509 14.918 1.00 90.88 175 VAL A CA 1
ATOM 1373 C C . VAL A 1 175 ? -35.563 8.695 14.187 1.00 90.88 175 VAL A C 1
ATOM 1375 O O . VAL A 1 175 ? -36.561 8.514 13.495 1.00 90.88 175 VAL A O 1
ATOM 1378 N N . VAL A 1 176 ? -34.952 9.884 14.257 1.00 89.19 176 VAL A N 1
ATOM 1379 C CA . VAL A 1 176 ? -35.455 11.090 13.572 1.00 89.19 176 VAL A CA 1
ATOM 1380 C C . VAL A 1 176 ? -35.562 10.875 12.060 1.00 89.19 176 VAL A C 1
ATOM 1382 O O . VAL A 1 176 ? -36.610 11.140 11.480 1.00 89.19 176 VAL A O 1
ATOM 1385 N N . TYR A 1 177 ? -34.523 10.337 11.416 1.00 86.44 177 TYR A N 1
ATOM 1386 C CA . TYR A 1 177 ? -34.557 10.039 9.983 1.00 86.44 177 TYR A CA 1
ATOM 1387 C C . TYR A 1 177 ? -35.635 9.013 9.628 1.00 86.44 177 TYR A C 1
ATOM 1389 O O . TYR A 1 177 ? -36.326 9.178 8.624 1.00 86.44 177 TYR A O 1
ATOM 1397 N N . THR A 1 178 ? -35.817 7.973 10.446 1.00 85.31 178 THR A N 1
ATOM 1398 C CA . THR A 1 178 ? -36.856 6.968 10.196 1.00 85.31 178 THR A CA 1
ATOM 1399 C C . THR A 1 178 ? -38.272 7.507 10.361 1.00 85.31 178 THR A C 1
ATOM 1401 O O . THR A 1 178 ? -39.161 7.015 9.678 1.00 85.31 178 THR A O 1
ATOM 1404 N N . GLU A 1 179 ? -38.503 8.504 11.216 1.00 77.75 179 GLU A N 1
ATOM 1405 C CA . GLU A 1 179 ? -39.826 9.120 11.388 1.00 77.75 179 GLU A CA 1
ATOM 1406 C C . GLU A 1 179 ? -40.111 10.190 10.322 1.00 77.75 179 GLU A C 1
ATOM 1408 O O . GLU A 1 179 ? -41.209 10.231 9.764 1.00 77.75 179 GLU A O 1
ATOM 1413 N N . CYS A 1 180 ? -39.109 10.998 9.958 1.00 72.94 180 CYS A N 1
ATOM 1414 C CA . CYS A 1 180 ? -39.222 11.977 8.872 1.00 72.94 180 CYS A CA 1
ATOM 1415 C C . CYS A 1 180 ? -39.369 11.326 7.488 1.00 72.94 180 CYS A C 1
ATOM 1417 O O . CYS A 1 180 ? -39.951 11.934 6.604 1.00 72.94 180 CYS A O 1
ATOM 1419 N N . SER A 1 181 ? -38.867 10.103 7.287 1.00 73.56 181 SER A N 1
ATOM 1420 C CA . SER A 1 181 ? -39.009 9.369 6.018 1.00 73.56 181 SER A CA 1
ATOM 1421 C C . SER A 1 181 ? -40.375 8.684 5.841 1.00 73.56 181 SER A C 1
ATOM 1423 O O . SER A 1 181 ? -40.612 8.090 4.790 1.00 73.56 181 SER A O 1
ATOM 1425 N N . LYS A 1 182 ? -41.239 8.688 6.865 1.00 65.94 182 LYS A N 1
ATOM 1426 C CA . LYS A 1 182 ? -42.574 8.059 6.832 1.00 65.94 182 LYS A CA 1
ATOM 1427 C C . LYS A 1 182 ? -43.704 9.031 6.464 1.00 65.94 182 LYS A C 1
ATOM 1429 O O . LYS A 1 182 ? -44.838 8.578 6.323 1.00 65.94 182 LYS A O 1
ATOM 1434 N N . HIS A 1 183 ? -43.402 10.321 6.336 1.00 52.12 183 HIS A N 1
ATOM 1435 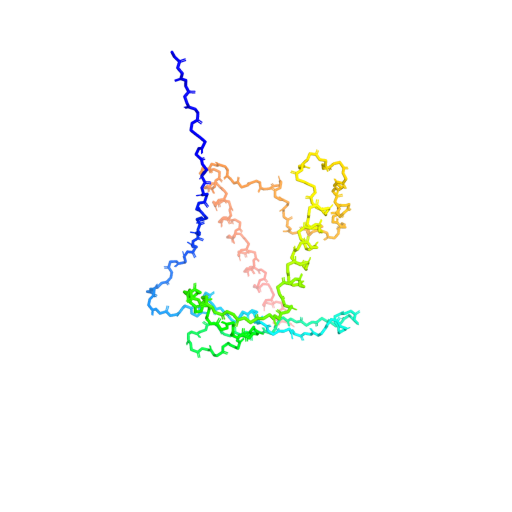C CA . HIS A 1 183 ? -44.318 11.382 5.906 1.00 52.12 183 HIS A CA 1
ATOM 1436 C C . HIS A 1 183 ? -43.890 11.903 4.533 1.00 52.12 183 HIS A C 1
ATOM 1438 O O . HIS A 1 183 ? -44.784 12.366 3.793 1.00 52.12 183 HIS A O 1
#

Radius of gyration: 30.75 Å; Cα contacts (8 Å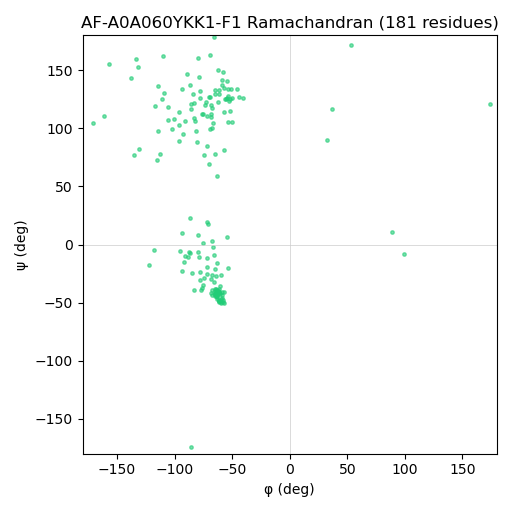, |Δi|>4): 44; chains: 1; bounding box: 99×52×60 Å

Secondary structure (DSSP, 8-state):
-----------------------S-TTS--TTTS-SEE-SS-SS-HHHHHTT---PPPEE---TT-----SS--------------------HHHHHHHHHHHHHHHHHHS-S-TT-GGG-PPP-----GGG--TTS--TTTSPPPSSHHHHHHHHHHHHHHHHHHHHHHHHHHHHHHHHTT-

Foldseek 3Di:
DDDDDDDPPDPDDDDDDDDDDPDDDPVDDDCPVFDFDAAPDDPDDPVCVVVVDDDDGDTDGPPPPDDHDDPDPPPPPCPDPDDDPDDDDDPDVVVVVVVVVVVVVVCCVVDPPDPPDPVPVDDPPPPPPPVVPPVPDDDCVNDPDDPDPVSVVVVVVVVVVVVVVVVVVVVVVVVVVVVVVVD